Protein AF-B7Q6C1-F1 (afdb_monomer_lite)

Radius of gyration: 24.05 Å; chains: 1; bounding box: 48×47×72 Å

Sequence (257 aa):
EYLEKPAELMTFLERLKNAKKQMFLVTNSPFKFVDVGMRYMIGADWQDLLTLSSFKPGSQSFSLTSTGAFPLACRCKLAKDKLLSSIVGLCSRQGTVTQLQAMTGWCGNHVLYFGDQIYSDLADLTLNYGWRTGAIIWELAHEIKILNSEEFRHTVSWLQSLQHLIEEMQDHDDIEDFIEQLLQERDQLRKTTKSLFNANFGSIFRTHHNPTYFSRRLFRYSDIYMSHVTNLLNYSLRHTFYPRRGALPHECHTPHS

Secondary structure (DSSP, 8-state):
------TTHHHHHHHHHHTT---EEEESS-HHHHHHHHHHHH-TTGGGT-EEEE--BTBSS------------------GGGHHHHHHHHTTTT--HHHHHHHH---GGG-EEEES-IIIIIHHIIIII--EEEEE-THHHHHHHHHTSHHHHHHHHHHHHHHHHHHHHTT-GGGHHHHHHHHHHHHHHHHHHHHTSBTTTB-SSEETTEEPHHHHHHHHH-SEEES-GGGGGGS-TT----PPPPPPTTS---TT-

Organism: Ixodes scapularis (NCBI:txid6945)

Foldseek 3Di:
DPDDQDPCPLVVLVVCVVVVHAAEDEEADDPVVVQVNQCVRHRNVSCVRYQYAYAYPDDPALPLDPPDDDDDDLDDDDDDPVLSVVNVVVSVPSDHVVNNCNRVVDAADNAEDEDQDLPRGFACCVVPTNYAYEHAHQCVVVVVVLCPDPLLVVLVVVLVVLVVVLVVPVVDPVCPVVSVVSVVVSVVSLQVNQCSAPNPPRDCQDRVPDGDPNNVSCVVRHPYYDNDPSVCVVDDPPDDDDDDDDDDPPDDDDVPD

Structure (mmCIF, N/CA/C/O backbone):
data_AF-B7Q6C1-F1
#
_entry.id   AF-B7Q6C1-F1
#
loop_
_atom_site.group_PDB
_atom_site.id
_atom_site.type_symbol
_atom_site.label_atom_id
_atom_site.label_alt_id
_atom_site.label_comp_id
_atom_site.label_asym_id
_atom_site.label_entity_id
_atom_site.label_seq_id
_atom_site.pdbx_PDB_ins_code
_atom_site.Cartn_x
_atom_site.Cartn_y
_atom_site.Cartn_z
_atom_site.occupancy
_atom_site.B_iso_or_equiv
_atom_site.auth_seq_id
_atom_site.auth_comp_id
_atom_site.auth_asym_id
_atom_site.auth_atom_id
_atom_site.pdbx_PDB_model_num
ATOM 1 N N . GLU A 1 1 ? 1.298 21.960 11.520 1.00 70.44 1 GLU A N 1
ATOM 2 C CA . GLU A 1 1 ? 2.359 21.901 10.495 1.00 70.44 1 GLU A CA 1
ATOM 3 C C . GLU A 1 1 ? 2.813 20.467 10.240 1.00 70.44 1 GLU A C 1
ATOM 5 O O . GLU A 1 1 ? 2.708 20.030 9.112 1.00 70.44 1 GLU A O 1
ATOM 10 N N . TYR A 1 2 ? 3.196 19.700 11.269 1.00 80.44 2 TYR A N 1
ATOM 11 C CA . TYR A 1 2 ? 3.681 18.313 11.108 1.00 80.44 2 TYR A CA 1
ATOM 12 C C . TYR A 1 2 ? 2.610 17.210 11.029 1.00 80.44 2 TYR A C 1
ATOM 14 O O . TYR A 1 2 ? 2.939 16.063 10.751 1.00 80.44 2 TYR A O 1
ATOM 22 N N . LEU A 1 3 ? 1.348 17.525 11.331 1.00 80.25 3 LEU A N 1
ATOM 23 C CA . LEU A 1 3 ? 0.234 16.575 11.312 1.00 80.25 3 LEU A CA 1
ATOM 24 C C . LEU A 1 3 ? -0.782 17.033 10.277 1.00 80.25 3 LEU A C 1
ATOM 26 O O . LEU A 1 3 ? -1.361 18.114 10.410 1.00 80.25 3 LEU A O 1
ATOM 30 N N . GLU A 1 4 ? -1.002 16.195 9.273 1.00 81.81 4 GLU A N 1
ATOM 31 C CA . GLU A 1 4 ? -2.126 16.354 8.365 1.00 81.81 4 GLU A CA 1
ATOM 32 C C . GLU A 1 4 ? -3.404 15.892 9.064 1.00 81.81 4 GLU A C 1
ATOM 34 O O . GLU A 1 4 ? -3.420 14.886 9.775 1.00 81.81 4 GLU A O 1
ATOM 39 N N . LYS A 1 5 ? -4.487 16.651 8.881 1.00 82.12 5 LYS A N 1
ATOM 40 C CA . LYS A 1 5 ? -5.810 16.292 9.387 1.00 82.12 5 LYS A CA 1
ATOM 41 C C . LYS A 1 5 ? -6.630 15.698 8.241 1.00 82.12 5 LYS A C 1
ATOM 43 O O . LYS A 1 5 ? -7.257 16.460 7.502 1.00 82.12 5 LYS A O 1
ATOM 48 N N . PRO A 1 6 ? -6.645 14.367 8.067 1.00 78.38 6 PRO A N 1
ATOM 49 C CA . PRO A 1 6 ? -7.457 13.740 7.035 1.00 78.38 6 PRO A CA 1
ATOM 50 C C . PRO A 1 6 ? -8.943 13.972 7.327 1.00 78.38 6 PRO A C 1
ATOM 52 O O . PRO A 1 6 ? -9.479 13.460 8.310 1.00 78.38 6 PRO A O 1
ATOM 55 N N . ALA A 1 7 ? -9.612 14.738 6.459 1.00 81.31 7 ALA A N 1
ATOM 56 C CA . ALA A 1 7 ? -11.015 15.127 6.630 1.00 81.31 7 ALA A CA 1
ATOM 57 C C . ALA A 1 7 ? -11.958 13.916 6.756 1.00 81.31 7 ALA A C 1
ATOM 59 O O . ALA A 1 7 ? -12.922 13.945 7.514 1.00 81.31 7 ALA A O 1
ATOM 60 N N . GLU A 1 8 ? -11.641 12.827 6.058 1.00 91.75 8 GLU A N 1
ATOM 61 C CA . GLU A 1 8 ? -12.474 11.625 5.986 1.00 91.75 8 GLU A CA 1
ATOM 62 C C . GLU A 1 8 ? -12.211 10.606 7.105 1.00 91.75 8 GLU A C 1
ATOM 64 O O . GLU A 1 8 ? -12.940 9.619 7.233 1.00 91.75 8 GLU A O 1
ATOM 69 N N . LEU A 1 9 ? -11.176 10.806 7.930 1.00 92.06 9 LEU A N 1
ATOM 70 C CA . LEU A 1 9 ? -10.815 9.837 8.969 1.00 92.06 9 LEU A CA 1
ATOM 71 C C . LEU A 1 9 ? -11.926 9.687 10.010 1.00 92.06 9 LEU A C 1
ATOM 73 O O . LEU A 1 9 ? -12.253 8.566 10.396 1.00 92.06 9 LEU A O 1
ATOM 77 N N . MET A 1 10 ? -12.543 10.797 10.419 1.00 91.56 10 MET A N 1
ATOM 78 C CA . MET A 1 10 ? -13.664 10.763 11.358 1.00 91.56 10 MET A CA 1
ATOM 79 C C . MET A 1 10 ? -14.839 9.968 10.780 1.00 91.56 10 MET A C 1
ATOM 81 O O . MET A 1 10 ? -15.331 9.038 11.414 1.00 91.56 10 MET A O 1
ATOM 85 N N . THR A 1 11 ? -15.216 10.255 9.532 1.00 93.44 11 THR A N 1
ATOM 86 C CA . THR A 1 11 ? -16.287 9.547 8.818 1.00 93.44 11 THR A CA 1
ATOM 87 C C . THR A 1 11 ? -16.016 8.045 8.726 1.00 93.44 11 THR A C 1
ATOM 89 O O . THR A 1 11 ? -16.923 7.229 8.900 1.00 93.44 11 THR A O 1
ATOM 92 N N . PHE A 1 12 ? -14.762 7.652 8.490 1.00 94.38 12 PHE A N 1
ATOM 93 C CA . PHE A 1 12 ? -14.362 6.248 8.476 1.00 94.38 12 PHE A CA 1
ATOM 94 C C . PHE A 1 12 ? -14.546 5.569 9.841 1.00 94.38 12 PHE A C 1
ATOM 96 O O . PHE A 1 12 ? -15.146 4.493 9.914 1.00 94.38 12 PHE A O 1
ATOM 103 N N . LEU A 1 13 ? -14.091 6.200 10.925 1.00 93.50 13 LEU A N 1
ATOM 104 C CA . LEU A 1 13 ? -14.218 5.649 12.277 1.00 93.50 13 LEU A CA 1
ATOM 105 C C . LEU A 1 13 ? -15.682 5.575 12.735 1.00 93.50 13 LEU A C 1
ATOM 107 O O . LEU A 1 13 ? -16.111 4.556 13.282 1.00 93.50 13 LEU A O 1
ATOM 111 N N . GLU A 1 14 ? -16.481 6.604 12.455 1.00 93.00 14 GLU A N 1
ATOM 112 C CA . GLU A 1 14 ? -17.920 6.610 12.737 1.00 93.00 14 GLU A CA 1
ATOM 113 C C . GLU A 1 14 ? -18.651 5.502 11.979 1.00 93.00 14 GLU A C 1
ATOM 115 O O . GLU A 1 14 ? -19.479 4.793 12.552 1.00 93.00 14 GLU A O 1
ATOM 120 N N . ARG A 1 15 ? -18.305 5.278 10.705 1.00 95.12 15 ARG A N 1
ATOM 121 C CA . ARG A 1 15 ? -18.866 4.183 9.904 1.00 95.12 15 ARG A CA 1
ATOM 122 C C . ARG A 1 15 ? -18.603 2.819 10.544 1.00 95.12 15 ARG A C 1
ATOM 124 O O . ARG A 1 15 ? -19.504 1.978 10.582 1.00 95.12 15 ARG A O 1
ATOM 131 N N . LEU A 1 16 ? -17.395 2.593 11.057 1.00 94.38 16 LEU A N 1
ATOM 132 C CA . LEU A 1 16 ? -17.043 1.358 11.759 1.00 94.38 16 LEU A CA 1
ATOM 133 C C . LEU A 1 16 ? -17.788 1.226 13.095 1.00 94.38 16 LEU A C 1
ATOM 135 O O . LEU A 1 16 ? -18.328 0.152 13.385 1.00 94.38 16 LEU A O 1
ATOM 139 N N . LYS A 1 17 ? -17.894 2.314 13.867 1.00 91.75 17 LYS A N 1
ATOM 140 C CA . LYS A 1 17 ? -18.654 2.352 15.127 1.00 91.75 17 LYS A CA 1
ATOM 141 C C . LYS A 1 17 ? -20.138 2.057 14.904 1.00 91.75 17 LYS A C 1
ATOM 143 O O . LYS A 1 17 ? -20.698 1.203 15.590 1.00 91.75 17 LYS A O 1
ATOM 148 N N . ASN A 1 18 ? -20.755 2.673 13.897 1.00 93.31 18 ASN A N 1
ATOM 149 C CA . ASN A 1 18 ? -22.152 2.442 13.515 1.00 93.31 18 ASN A CA 1
ATOM 150 C C . ASN A 1 18 ? -22.396 0.989 13.085 1.00 93.31 18 ASN A C 1
ATOM 152 O O . ASN A 1 18 ? -23.444 0.409 13.369 1.00 93.31 18 ASN A O 1
ATOM 156 N N . ALA A 1 19 ? -21.392 0.357 12.476 1.00 94.25 19 ALA A N 1
ATOM 157 C CA . ALA A 1 19 ? -21.404 -1.065 12.149 1.00 94.25 19 ALA A CA 1
ATOM 158 C C . ALA A 1 19 ? -21.045 -1.990 13.327 1.00 94.25 19 ALA A C 1
ATOM 160 O O . ALA A 1 19 ? -20.869 -3.196 13.128 1.00 94.25 19 ALA A O 1
ATOM 161 N N . LYS A 1 20 ? -20.939 -1.446 14.547 1.00 91.31 20 LYS A N 1
ATOM 162 C CA . LYS A 1 20 ? -20.615 -2.162 15.790 1.00 91.31 20 LYS A CA 1
ATOM 163 C C . LYS A 1 20 ? -19.280 -2.909 15.718 1.00 91.31 20 LYS A C 1
ATOM 165 O O . LYS A 1 20 ? -19.111 -3.948 16.360 1.00 91.31 20 LYS A O 1
ATOM 170 N N . LYS A 1 21 ? -18.334 -2.405 14.919 1.00 90.56 21 LYS A N 1
ATOM 171 C CA . LYS A 1 21 ? -16.962 -2.914 14.897 1.00 90.56 21 LYS A CA 1
ATOM 172 C C . LYS A 1 21 ? -16.233 -2.408 16.133 1.00 90.56 21 LYS A C 1
ATOM 174 O O . LYS A 1 21 ? -16.332 -1.237 16.485 1.00 90.56 21 LYS A O 1
ATOM 179 N N . GLN A 1 22 ? -15.516 -3.310 16.792 1.00 89.12 22 GLN A N 1
ATOM 180 C CA . GLN A 1 22 ? -14.620 -2.939 17.877 1.00 89.12 22 GLN A CA 1
ATOM 181 C C . GLN A 1 22 ? -13.310 -2.459 17.264 1.00 89.12 22 GLN A C 1
ATOM 183 O O . GLN A 1 22 ? -12.775 -3.109 16.367 1.00 89.12 22 GLN A O 1
ATOM 188 N N . MET A 1 23 ? -12.827 -1.314 17.728 1.00 89.19 23 MET A N 1
ATOM 189 C CA . MET A 1 23 ? -11.610 -0.696 17.224 1.00 89.19 23 MET A CA 1
ATOM 190 C C . MET A 1 23 ? -10.654 -0.458 18.384 1.00 89.19 23 MET A C 1
ATOM 192 O O . MET A 1 23 ? -11.068 -0.088 19.487 1.00 89.19 23 MET A O 1
ATOM 196 N N . PHE A 1 24 ? -9.371 -0.666 18.124 1.00 87.50 24 PHE A N 1
ATOM 197 C CA . PHE A 1 24 ? -8.311 -0.452 19.093 1.00 87.50 24 PHE A CA 1
ATOM 198 C C . PHE A 1 24 ? -7.130 0.251 18.435 1.00 87.50 24 PHE A C 1
ATOM 200 O O . PHE A 1 24 ? -6.941 0.157 17.224 1.00 87.50 24 PHE A O 1
ATOM 207 N N . LEU A 1 25 ? -6.353 0.963 19.244 1.00 85.31 25 LEU A N 1
ATOM 208 C CA . LEU A 1 25 ? -5.146 1.659 18.811 1.00 85.31 25 LEU A CA 1
ATOM 209 C C . LEU A 1 25 ? -3.953 1.107 19.590 1.00 85.31 25 LEU A C 1
ATOM 211 O O . LEU A 1 25 ? -3.983 1.086 20.818 1.00 85.31 25 LEU A O 1
ATOM 215 N N . VAL A 1 26 ? -2.917 0.662 18.885 1.00 82.75 26 VAL A N 1
ATOM 216 C CA . VAL A 1 26 ? -1.641 0.220 19.462 1.00 82.75 26 VAL A CA 1
ATOM 217 C C . VAL A 1 26 ? -0.590 1.255 19.097 1.00 82.75 26 VAL A C 1
ATOM 219 O O . VAL A 1 26 ? -0.454 1.604 17.929 1.00 82.75 26 VAL A O 1
ATOM 222 N N . THR A 1 27 ? 0.132 1.784 20.082 1.00 79.94 27 THR A N 1
ATOM 223 C CA . THR A 1 27 ? 1.172 2.785 19.819 1.00 79.94 27 THR A CA 1
ATOM 224 C C . THR A 1 27 ? 2.325 2.713 20.811 1.00 79.94 27 THR A C 1
ATOM 226 O O . THR A 1 27 ? 2.134 2.535 22.017 1.00 79.94 27 THR A O 1
ATOM 229 N N . ASN A 1 28 ? 3.535 2.910 20.286 1.00 77.69 28 ASN A N 1
ATOM 230 C CA . ASN A 1 28 ? 4.768 3.029 21.065 1.00 77.69 28 ASN A CA 1
ATOM 231 C C . ASN A 1 28 ? 4.941 4.425 21.689 1.00 77.69 28 ASN A C 1
ATOM 233 O O . ASN A 1 28 ? 5.884 4.659 22.447 1.00 77.69 28 ASN A O 1
ATOM 237 N N . SER A 1 29 ? 4.058 5.370 21.359 1.00 78.56 29 SER A N 1
ATOM 238 C CA . SER A 1 29 ? 4.097 6.723 21.898 1.00 78.56 29 SER A CA 1
ATOM 239 C C . SER A 1 29 ? 3.394 6.812 23.260 1.00 78.56 29 SER A C 1
ATOM 241 O O . SER A 1 29 ? 2.370 6.154 23.479 1.00 78.56 29 SER A O 1
ATOM 243 N N . PRO A 1 30 ? 3.878 7.676 24.174 1.00 79.94 30 PRO A N 1
ATOM 244 C CA . PRO A 1 30 ? 3.214 7.920 25.450 1.00 79.94 30 PRO A CA 1
ATOM 245 C C . PRO A 1 30 ? 1.794 8.468 25.277 1.00 79.94 30 PRO A C 1
ATOM 247 O O . PRO A 1 30 ? 1.560 9.332 24.431 1.00 79.94 30 PRO A O 1
ATOM 250 N N . PHE A 1 31 ? 0.881 8.069 26.168 1.00 80.25 31 PHE A N 1
ATOM 251 C CA . PHE A 1 31 ? -0.521 8.510 26.169 1.00 80.25 31 PHE A CA 1
ATOM 252 C C . PHE A 1 31 ? -0.700 10.017 25.965 1.00 80.25 31 PHE A C 1
ATOM 254 O O . PHE A 1 31 ? -1.495 10.425 25.133 1.00 80.25 31 PHE A O 1
ATOM 261 N N . LYS A 1 32 ? 0.055 10.854 26.693 1.00 83.19 32 LYS A N 1
ATOM 262 C CA . LYS A 1 32 ? -0.078 12.319 26.604 1.00 83.19 32 LYS A CA 1
ATOM 263 C C . LYS A 1 32 ? 0.146 12.842 25.184 1.00 83.19 32 LYS A C 1
ATOM 265 O O . LYS A 1 32 ? -0.529 13.774 24.771 1.00 83.19 32 LYS A O 1
ATOM 270 N N . PHE A 1 33 ? 1.089 12.249 24.454 1.00 85.62 33 PHE A N 1
ATOM 271 C CA . PHE A 1 33 ? 1.372 12.628 23.073 1.00 85.62 33 PHE A CA 1
ATOM 272 C C . PHE A 1 33 ? 0.233 12.193 22.145 1.00 85.62 33 PHE A C 1
ATOM 274 O O . PHE A 1 33 ? -0.265 12.986 21.349 1.00 85.62 33 PHE A O 1
ATOM 281 N N . VAL A 1 34 ? -0.224 10.950 22.314 1.00 86.94 34 VAL A N 1
ATOM 282 C CA . VAL A 1 34 ? -1.325 10.369 21.537 1.00 86.94 34 VAL A CA 1
ATOM 283 C C . VAL A 1 34 ? -2.619 11.145 21.763 1.00 86.94 34 VAL A C 1
ATOM 285 O O . VAL A 1 34 ? -3.279 11.506 20.802 1.00 86.94 34 VAL A O 1
ATOM 288 N N . ASP A 1 35 ? -2.959 11.468 23.009 1.00 84.88 35 ASP A N 1
ATOM 289 C CA . ASP A 1 35 ? -4.176 12.197 23.368 1.00 84.88 35 ASP A CA 1
ATOM 290 C C . ASP A 1 35 ? -4.231 13.576 22.700 1.00 84.88 35 ASP A C 1
ATOM 292 O O . ASP A 1 35 ? -5.243 13.931 22.103 1.00 84.88 35 ASP A O 1
ATOM 296 N N . VAL A 1 36 ? -3.126 14.329 22.705 1.00 89.50 36 VAL A N 1
ATOM 297 C CA . VAL A 1 36 ? -3.049 15.625 22.010 1.00 89.50 36 VAL A CA 1
ATOM 298 C C . VAL A 1 36 ? -3.214 15.459 20.495 1.00 89.50 36 VAL A C 1
ATOM 300 O O . VAL A 1 36 ? -4.005 16.181 19.885 1.00 89.50 36 VAL A O 1
ATOM 303 N N . GLY A 1 37 ? -2.513 14.497 19.886 1.00 89.62 37 GLY A N 1
ATOM 304 C CA . GLY A 1 37 ? -2.602 14.236 18.446 1.00 89.62 37 GLY A CA 1
ATOM 305 C C . GLY A 1 37 ? -3.998 13.783 18.010 1.00 89.62 37 GLY A C 1
ATOM 306 O O . GLY A 1 37 ? -4.562 14.319 17.058 1.00 89.62 37 GLY A O 1
ATOM 307 N N . MET A 1 38 ? -4.599 12.847 18.743 1.00 88.19 38 MET A N 1
ATOM 308 C CA . MET A 1 38 ? -5.937 12.328 18.461 1.00 88.19 38 MET A CA 1
ATOM 309 C C . MET A 1 38 ? -7.013 13.400 18.657 1.00 88.19 38 MET A C 1
ATOM 311 O O . MET A 1 38 ? -7.896 13.524 17.807 1.00 88.19 38 MET A O 1
ATOM 315 N N . ARG A 1 39 ? -6.902 14.247 19.694 1.00 90.00 39 ARG A N 1
ATOM 316 C CA . ARG A 1 39 ? -7.803 15.398 19.871 1.00 90.00 39 ARG A CA 1
ATOM 317 C C . ARG A 1 39 ? -7.751 16.373 18.705 1.00 90.00 39 ARG A C 1
ATOM 319 O O . ARG A 1 39 ? -8.790 16.873 18.280 1.00 90.00 39 ARG A O 1
ATOM 326 N N . TYR A 1 40 ? -6.561 16.624 18.169 1.00 90.56 40 TYR A N 1
ATOM 327 C CA . TYR A 1 40 ? -6.397 17.470 16.992 1.00 90.56 40 TYR A CA 1
ATOM 328 C C . TYR A 1 40 ? -7.031 16.843 15.734 1.00 90.56 40 TYR A C 1
ATOM 330 O O . TYR A 1 40 ? -7.772 17.515 15.003 1.00 90.56 40 TYR A O 1
ATOM 338 N N . MET A 1 41 ? -6.778 15.549 15.504 1.00 89.38 41 MET A N 1
ATOM 339 C CA . MET A 1 41 ? -7.220 14.835 14.302 1.00 89.38 41 MET A CA 1
ATOM 340 C C . MET A 1 41 ? -8.728 14.567 14.276 1.00 89.38 41 MET A C 1
ATOM 342 O O . MET A 1 41 ? -9.370 14.881 13.275 1.00 89.38 41 MET A O 1
ATOM 346 N N . ILE A 1 42 ? -9.301 14.017 15.352 1.00 89.12 42 ILE A N 1
ATOM 347 C CA . ILE A 1 42 ? -10.691 13.519 15.368 1.00 89.12 42 ILE A CA 1
ATOM 348 C C . ILE A 1 42 ? -11.551 14.058 16.525 1.00 89.12 42 ILE A C 1
ATOM 350 O O . ILE A 1 42 ? -12.723 13.715 16.619 1.00 89.12 42 ILE A O 1
ATOM 354 N N . GLY A 1 43 ? -11.016 14.957 17.360 1.00 88.19 43 GLY A N 1
ATOM 355 C CA . GLY A 1 43 ? -11.783 15.678 18.385 1.00 88.19 43 GLY A CA 1
ATOM 356 C C . GLY A 1 43 ? -11.631 15.139 19.811 1.00 88.19 43 GLY A C 1
ATOM 357 O O . GLY A 1 43 ? -10.933 14.159 20.064 1.00 88.19 43 GLY A O 1
ATOM 358 N N . ALA A 1 44 ? -12.261 15.824 20.772 1.00 84.00 44 ALA A N 1
ATOM 359 C CA . ALA A 1 44 ? -12.120 15.542 22.206 1.00 84.00 44 ALA A CA 1
ATOM 360 C C . ALA A 1 44 ? -12.552 14.116 22.594 1.00 84.00 44 ALA A C 1
ATOM 362 O O . ALA A 1 44 ? -11.883 13.482 23.410 1.00 84.00 44 ALA A O 1
ATOM 363 N N . ASP A 1 45 ? -13.590 13.602 21.934 1.00 83.50 45 ASP A N 1
ATOM 364 C CA . ASP A 1 45 ? -14.261 12.337 22.261 1.00 83.50 45 ASP A CA 1
ATOM 365 C C . ASP A 1 45 ? -13.678 11.136 21.497 1.00 83.50 45 ASP A C 1
ATOM 367 O O . ASP A 1 45 ? -14.325 10.110 21.289 1.00 83.50 45 ASP A O 1
ATOM 371 N N . TRP A 1 46 ? -12.421 11.239 21.060 1.00 86.62 46 TRP A N 1
ATOM 372 C CA . TRP A 1 46 ? -11.746 10.198 20.283 1.00 86.62 46 TRP A CA 1
ATOM 373 C C . TRP A 1 46 ? -11.684 8.836 21.004 1.00 86.62 46 TRP A C 1
ATOM 375 O O . TRP A 1 46 ? -11.664 7.784 20.359 1.00 86.62 46 TRP A O 1
ATOM 385 N N . GLN A 1 47 ? -11.690 8.848 22.339 1.00 83.06 47 GLN A N 1
ATOM 386 C CA . GLN A 1 47 ? -11.670 7.648 23.182 1.00 83.06 47 GLN A CA 1
ATOM 387 C C . GLN A 1 47 ? -12.980 6.846 23.100 1.00 83.06 47 GLN A C 1
ATOM 389 O O . GLN A 1 47 ? -12.970 5.635 23.308 1.00 83.06 47 GLN A O 1
ATOM 394 N N . ASP A 1 48 ? -14.089 7.479 22.705 1.00 82.69 48 ASP A N 1
ATOM 395 C CA . ASP A 1 48 ? -15.372 6.798 22.492 1.00 82.69 48 ASP A CA 1
ATOM 396 C C . ASP A 1 48 ? -15.412 6.019 21.171 1.00 82.69 48 ASP A C 1
ATOM 398 O O . ASP A 1 48 ? -16.350 5.253 20.913 1.00 82.69 48 ASP A O 1
ATOM 402 N N . LEU A 1 49 ? -14.445 6.270 20.285 1.00 82.12 49 LEU A N 1
ATOM 403 C CA . LEU A 1 49 ? -14.282 5.570 19.015 1.00 82.12 49 LEU A CA 1
ATOM 404 C C . LEU A 1 49 ? -13.258 4.442 19.140 1.00 82.12 49 LEU A C 1
ATOM 406 O O . LEU A 1 49 ? -13.450 3.374 18.564 1.00 82.12 49 LEU A O 1
ATOM 410 N N . LEU A 1 50 ? -12.173 4.669 19.883 1.00 80.12 50 LEU A N 1
ATOM 411 C CA . LEU A 1 50 ? -11.004 3.795 19.902 1.00 80.12 50 LEU A CA 1
ATOM 412 C C . LEU A 1 50 ? -10.638 3.384 21.324 1.00 80.12 50 LEU A C 1
ATOM 414 O O . LEU A 1 50 ? -10.362 4.223 22.177 1.00 80.12 50 LEU A O 1
ATOM 418 N N . THR A 1 51 ? -10.521 2.075 21.554 1.00 70.00 51 THR A N 1
ATOM 419 C CA . THR A 1 51 ? -9.919 1.574 22.795 1.00 70.00 51 THR A CA 1
ATOM 420 C C . THR A 1 51 ? -8.393 1.643 22.682 1.00 70.00 51 THR A C 1
ATOM 422 O O . THR A 1 51 ? -7.797 0.966 21.845 1.00 70.00 51 THR A O 1
ATOM 425 N N . LEU A 1 52 ? -7.734 2.474 23.490 1.00 58.62 52 LEU A N 1
ATOM 426 C CA . LEU A 1 52 ? -6.286 2.680 23.384 1.00 58.62 52 LEU A CA 1
ATOM 427 C C . LEU A 1 52 ? -5.477 1.630 24.155 1.00 58.62 52 LEU A C 1
ATOM 429 O O . LEU A 1 52 ? -5.723 1.407 25.337 1.00 58.62 52 LEU A O 1
ATOM 433 N N . SER A 1 53 ? -4.418 1.139 23.505 1.00 54.41 53 SER A N 1
ATOM 434 C CA . SER A 1 53 ? -3.226 0.519 24.088 1.00 54.41 53 SER A CA 1
ATOM 435 C C . SER A 1 53 ? -1.946 1.319 23.795 1.00 54.41 53 SER A C 1
ATOM 437 O O . SER A 1 53 ? -1.525 1.439 22.650 1.00 54.41 53 SER A O 1
ATOM 439 N N . SER A 1 54 ? -1.338 1.920 24.827 1.00 40.97 54 SER A N 1
ATOM 440 C CA . SER A 1 54 ? -0.116 2.749 24.729 1.00 40.97 54 SER A CA 1
ATOM 441 C C . SER A 1 54 ? 1.023 2.114 25.526 1.00 40.97 54 SER A C 1
ATOM 443 O O . SER A 1 54 ? 0.785 1.607 26.621 1.00 40.97 54 SER A O 1
ATOM 445 N N . PHE A 1 55 ? 2.246 2.148 24.989 1.00 45.47 55 PHE A N 1
ATOM 446 C CA . PHE A 1 55 ? 3.457 1.592 25.607 1.00 45.47 55 PHE A CA 1
ATOM 447 C C . PHE A 1 55 ? 4.489 2.692 25.925 1.00 45.47 55 PHE A C 1
ATOM 449 O O . PHE A 1 55 ? 4.527 3.735 25.274 1.00 45.47 55 PHE A O 1
ATOM 456 N N . LYS A 1 56 ? 5.338 2.488 26.948 1.00 34.47 56 LYS A N 1
ATOM 457 C CA . LYS A 1 56 ? 6.452 3.405 27.271 1.00 34.47 56 LYS A CA 1
ATOM 458 C C . LYS A 1 56 ? 7.680 3.115 26.388 1.00 34.47 56 LYS A C 1
ATOM 460 O O . LYS A 1 56 ? 8.047 1.947 26.264 1.00 34.47 56 LYS A O 1
ATOM 465 N N . PRO A 1 57 ? 8.384 4.147 25.882 1.00 30.39 57 PRO A N 1
ATOM 466 C CA . PRO A 1 57 ? 9.622 3.972 25.130 1.00 30.39 57 PRO A CA 1
ATOM 467 C C . PRO A 1 57 ? 10.779 3.689 26.100 1.00 30.39 57 PRO A C 1
ATOM 469 O O . PRO A 1 57 ? 11.030 4.472 27.016 1.00 30.39 57 PRO A O 1
ATOM 472 N N . GLY A 1 58 ? 11.454 2.548 25.936 1.00 35.25 58 GLY A N 1
ATOM 473 C CA . GLY A 1 58 ? 12.569 2.135 26.804 1.00 35.25 58 GLY A CA 1
ATOM 474 C C . GLY A 1 58 ? 12.840 0.628 26.859 1.00 35.25 58 GLY A C 1
ATOM 475 O O . GLY A 1 58 ? 13.896 0.223 27.333 1.00 35.25 58 GLY A O 1
ATOM 476 N N . SER A 1 59 ? 11.942 -0.205 26.330 1.00 33.31 59 SER A N 1
ATO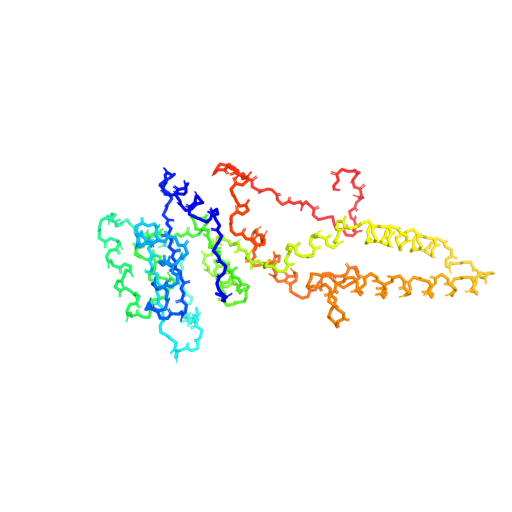M 477 C CA . SER A 1 59 ? 12.262 -1.589 25.970 1.00 33.31 59 SER A CA 1
ATOM 478 C C . SER A 1 59 ? 12.301 -1.705 24.457 1.00 33.31 59 SER A C 1
ATOM 480 O O . SER A 1 59 ? 11.424 -1.195 23.765 1.00 33.31 59 SER A O 1
ATOM 482 N N . GLN A 1 60 ? 13.355 -2.340 23.959 1.00 28.45 60 GLN A N 1
ATOM 483 C CA . GLN A 1 60 ? 13.469 -2.755 22.571 1.00 28.45 60 GLN A CA 1
ATOM 484 C C . GLN A 1 60 ? 12.207 -3.515 22.178 1.00 28.45 60 GLN A C 1
ATOM 486 O O . GLN A 1 60 ? 11.907 -4.537 22.792 1.00 28.45 60 GLN A O 1
ATOM 491 N N . SER A 1 61 ? 11.529 -3.009 21.149 1.00 34.97 61 SER A N 1
ATOM 492 C CA . SER A 1 61 ? 10.484 -3.713 20.414 1.00 34.97 61 SER A CA 1
ATOM 493 C C . SER A 1 61 ? 9.231 -4.039 21.232 1.00 34.97 61 SER A C 1
ATOM 495 O O . SER A 1 61 ? 9.248 -4.338 22.424 1.00 34.97 61 SER A O 1
ATOM 497 N N . PHE A 1 62 ? 8.104 -4.116 20.542 1.00 38.44 62 PHE A N 1
ATOM 498 C CA . PHE A 1 62 ? 7.075 -5.062 20.930 1.00 38.44 62 PHE A CA 1
ATOM 499 C C . PHE A 1 62 ? 7.690 -6.467 20.772 1.00 38.44 62 PHE A C 1
ATOM 501 O O . PHE A 1 62 ? 7.600 -7.079 19.715 1.00 38.44 62 PHE A O 1
ATOM 508 N N . SER A 1 63 ? 8.480 -6.921 21.753 1.00 31.05 63 SER A N 1
ATOM 509 C CA . SER A 1 63 ? 9.214 -8.179 21.637 1.00 31.05 63 SER A CA 1
ATOM 510 C C . SER A 1 63 ? 8.218 -9.318 21.811 1.00 31.05 63 SER A C 1
ATOM 512 O O . SER A 1 63 ? 7.822 -9.672 22.920 1.00 31.05 63 SER A O 1
ATOM 514 N N . LEU A 1 64 ? 7.790 -9.868 20.680 1.00 37.72 64 LEU A N 1
ATOM 515 C CA . LEU A 1 64 ? 6.909 -11.030 20.565 1.00 37.72 64 LEU A CA 1
ATOM 516 C C . LEU A 1 64 ? 7.621 -12.348 20.897 1.00 37.72 64 LEU A C 1
ATOM 518 O O . LEU A 1 64 ? 7.025 -13.422 20.862 1.00 37.72 64 LEU A O 1
ATOM 522 N N . THR A 1 65 ? 8.888 -12.275 21.298 1.00 28.56 65 THR A N 1
ATOM 523 C CA . THR A 1 65 ? 9.663 -13.394 21.821 1.00 28.56 65 THR A CA 1
ATOM 524 C C . THR A 1 65 ? 9.278 -13.708 23.265 1.00 28.56 65 THR A C 1
ATOM 526 O O . THR A 1 65 ? 9.979 -13.377 24.217 1.00 28.56 65 THR A O 1
ATOM 529 N N . SER A 1 66 ? 8.181 -14.446 23.428 1.00 36.19 66 SER A N 1
ATOM 530 C CA . SER A 1 66 ? 8.151 -15.474 24.465 1.00 36.19 66 SER A CA 1
ATOM 531 C C . SER A 1 66 ? 8.678 -16.758 23.835 1.00 36.19 66 SER A C 1
ATOM 533 O O . SER A 1 66 ? 8.031 -17.384 22.999 1.00 36.19 66 SER A O 1
ATOM 535 N N . THR A 1 67 ? 9.900 -17.128 24.201 1.00 32.97 67 THR A N 1
ATOM 536 C CA . THR A 1 67 ? 10.400 -18.492 24.061 1.00 32.97 67 THR A CA 1
ATOM 537 C C . THR A 1 67 ? 9.454 -19.428 24.812 1.00 32.97 67 THR A C 1
ATOM 539 O O . THR A 1 67 ? 9.483 -19.507 26.037 1.00 32.97 67 THR A O 1
ATOM 542 N N . GLY A 1 68 ? 8.585 -20.123 24.081 1.00 29.69 68 GLY A N 1
ATOM 543 C CA . GLY A 1 68 ? 7.682 -21.108 24.667 1.00 29.69 68 GLY A CA 1
ATOM 544 C C . GLY A 1 68 ? 6.645 -21.606 23.672 1.00 29.69 68 GLY A C 1
ATOM 545 O O . GLY A 1 68 ? 5.581 -21.015 23.526 1.00 29.69 68 GLY A O 1
ATOM 546 N N . ALA A 1 69 ? 6.951 -22.709 22.993 1.00 31.89 69 ALA A N 1
ATOM 547 C CA . ALA A 1 69 ? 5.992 -23.437 22.174 1.00 31.89 69 ALA A CA 1
ATOM 548 C C . ALA A 1 69 ? 4.877 -24.022 23.057 1.00 31.89 69 ALA A C 1
ATOM 550 O O . ALA A 1 69 ? 5.156 -24.961 23.790 1.00 31.89 69 ALA A O 1
ATOM 551 N N . PHE A 1 70 ? 3.637 -23.521 22.974 1.00 31.62 70 PHE A N 1
ATOM 552 C CA . PHE A 1 70 ? 2.443 -24.194 23.518 1.00 31.62 70 PHE A CA 1
ATOM 553 C C . PHE A 1 70 ? 1.168 -23.850 22.712 1.00 31.62 70 PHE A C 1
ATOM 555 O O . PHE A 1 70 ? 1.126 -22.824 22.032 1.00 31.62 70 PHE A O 1
ATOM 562 N N . PRO A 1 71 ? 0.153 -24.741 22.706 1.00 32.50 71 PRO A N 1
ATOM 563 C CA . PRO A 1 71 ? -0.740 -24.970 21.576 1.00 32.50 71 PRO A CA 1
ATOM 564 C C . PRO A 1 71 ? -1.965 -24.053 21.564 1.00 32.50 71 PRO A C 1
ATOM 566 O O . PRO A 1 71 ? -2.486 -23.654 22.606 1.00 32.50 71 PRO A O 1
ATOM 569 N N . LEU A 1 72 ? -2.471 -23.798 20.352 1.00 30.70 72 LEU A N 1
ATOM 570 C CA . LEU A 1 72 ? -3.743 -23.128 20.090 1.00 30.70 72 LEU A CA 1
ATOM 571 C C . LEU A 1 72 ? -4.905 -23.836 20.807 1.00 30.70 72 LEU A C 1
ATOM 573 O O . LEU A 1 72 ? -5.454 -24.820 20.318 1.00 30.70 72 LEU A O 1
ATOM 577 N N . ALA A 1 73 ? -5.341 -23.276 21.930 1.00 28.25 73 ALA A N 1
ATOM 578 C CA . ALA A 1 73 ? -6.649 -23.544 22.511 1.00 28.25 73 ALA A CA 1
ATOM 579 C C . ALA A 1 73 ? -7.235 -22.235 23.061 1.00 28.25 73 ALA A C 1
ATOM 581 O O . ALA A 1 73 ? -7.230 -21.977 24.262 1.00 28.25 73 ALA A O 1
ATOM 582 N N . CYS A 1 74 ? -7.747 -21.376 22.174 1.00 28.41 74 CYS A N 1
ATOM 583 C CA . CYS A 1 74 ? -8.499 -20.189 22.583 1.00 28.41 74 CYS A CA 1
ATOM 584 C C . CYS A 1 74 ? -9.893 -20.597 23.089 1.00 28.41 74 CYS A C 1
ATOM 586 O O . CYS A 1 74 ? -10.848 -20.714 22.324 1.00 28.41 74 CYS A O 1
ATOM 588 N N . ARG A 1 75 ? -10.027 -20.792 24.404 1.00 34.41 75 ARG A N 1
ATOM 589 C CA . ARG A 1 75 ? -11.310 -20.719 25.116 1.00 34.41 75 ARG A CA 1
ATOM 590 C C . ARG A 1 75 ? -11.230 -19.582 26.120 1.00 34.41 75 ARG A C 1
ATOM 592 O O . ARG A 1 75 ? -10.576 -19.764 27.133 1.00 34.41 75 ARG A O 1
ATOM 599 N N . CYS A 1 76 ? -11.940 -18.479 25.883 1.00 30.22 76 CYS A N 1
ATOM 600 C CA . CYS A 1 76 ? -12.422 -17.579 26.937 1.00 30.22 76 CYS A CA 1
ATOM 601 C C . CYS A 1 76 ? -13.600 -16.734 26.421 1.00 30.22 76 CYS A C 1
ATOM 603 O O . CYS A 1 76 ? -13.454 -15.928 25.508 1.00 30.22 76 CYS A O 1
ATOM 605 N N . LYS A 1 77 ? -14.780 -16.925 27.028 1.00 35.84 77 LYS A N 1
ATOM 606 C CA . LYS A 1 77 ? -15.903 -15.979 27.002 1.00 35.84 77 LYS A CA 1
ATOM 607 C C . LYS A 1 77 ? -15.783 -15.124 28.266 1.00 35.84 77 LYS A C 1
ATOM 609 O O . LYS A 1 77 ? -15.951 -15.668 29.354 1.00 35.84 77 LYS A O 1
ATOM 614 N N . LEU A 1 78 ? -15.547 -13.820 28.141 1.00 35.28 78 LEU A N 1
ATOM 615 C CA . LEU A 1 78 ? -15.757 -12.868 29.237 1.00 35.28 78 LEU A CA 1
ATOM 616 C C . LEU A 1 78 ? -16.730 -11.757 28.827 1.00 35.28 78 LEU A C 1
ATOM 618 O O . LEU A 1 78 ? -16.833 -11.383 27.660 1.00 35.28 78 LEU A O 1
ATOM 622 N N . ALA A 1 79 ? -17.497 -11.285 29.813 1.00 34.94 79 ALA A N 1
ATOM 623 C CA . ALA A 1 79 ? -18.568 -10.310 29.651 1.00 34.94 79 ALA A CA 1
ATOM 624 C C . ALA A 1 79 ? -18.040 -8.922 29.233 1.00 34.94 79 ALA A C 1
ATOM 626 O O . ALA A 1 79 ? -17.054 -8.427 29.779 1.00 34.94 79 ALA A O 1
ATOM 627 N N . LYS A 1 80 ? -18.747 -8.302 28.278 1.00 38.94 80 LYS A N 1
ATOM 628 C CA . LYS A 1 80 ? -18.358 -7.103 27.509 1.00 38.94 80 LYS A CA 1
ATOM 629 C C . LYS A 1 80 ? -18.012 -5.861 28.348 1.00 38.94 80 LYS A C 1
ATOM 631 O O . LYS A 1 80 ? -17.114 -5.122 27.9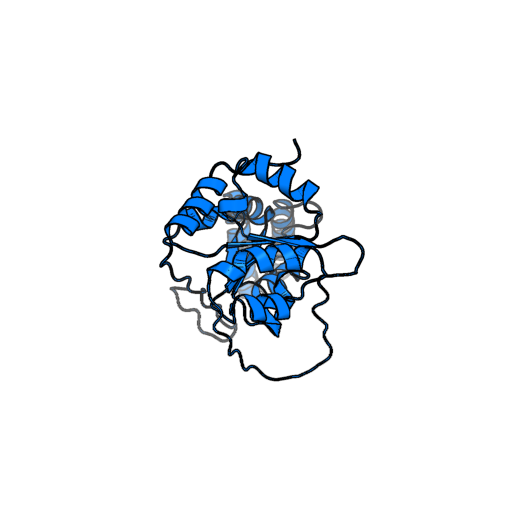61 1.00 38.94 80 LYS A O 1
ATOM 636 N N . ASP A 1 81 ? -18.655 -5.659 29.497 1.00 33.97 81 ASP A N 1
ATOM 637 C CA . ASP A 1 81 ? -18.583 -4.374 30.216 1.00 33.97 81 ASP A CA 1
ATOM 638 C C . ASP A 1 81 ? -17.371 -4.231 31.155 1.00 33.97 81 ASP A C 1
ATOM 640 O O . ASP A 1 81 ? -16.972 -3.119 31.487 1.00 33.97 81 ASP A O 1
ATOM 644 N N . LYS A 1 82 ? -16.708 -5.335 31.536 1.00 31.84 82 LYS A N 1
ATOM 645 C CA . LYS A 1 82 ? -15.433 -5.300 32.294 1.00 31.84 82 LYS A CA 1
ATOM 646 C C . LYS A 1 82 ? -14.189 -5.225 31.401 1.00 31.84 82 LYS A C 1
ATOM 648 O O . LYS A 1 82 ? -13.071 -5.104 31.899 1.00 31.84 82 LYS A O 1
ATOM 653 N N . LEU A 1 83 ? -14.376 -5.322 30.089 1.00 38.03 83 LEU A N 1
ATOM 654 C CA . LEU A 1 83 ? -13.310 -5.520 29.110 1.00 38.03 83 LEU A CA 1
ATOM 655 C C . LEU A 1 83 ? -12.651 -4.183 28.717 1.00 38.03 83 LEU A C 1
ATOM 657 O O . LEU A 1 83 ? -11.429 -4.096 28.630 1.00 38.03 83 LEU A O 1
ATOM 661 N N . LEU A 1 84 ? -13.453 -3.119 28.597 1.00 34.31 84 LEU A N 1
ATOM 662 C CA . LEU A 1 84 ? -13.012 -1.769 28.217 1.00 34.31 84 LEU A CA 1
ATOM 663 C C . LEU A 1 84 ? -12.122 -1.097 29.276 1.00 34.31 84 LEU A C 1
ATOM 665 O O . LEU A 1 84 ? -11.089 -0.529 28.934 1.00 34.31 84 LEU A O 1
ATOM 669 N N . SER A 1 85 ? -12.459 -1.215 30.564 1.00 30.12 85 SER A N 1
ATOM 670 C CA . SER A 1 85 ? -11.632 -0.672 31.657 1.00 30.12 85 SER A CA 1
ATOM 671 C C . SER A 1 85 ? -10.336 -1.464 31.873 1.00 30.12 85 SER A C 1
ATOM 673 O O . SER A 1 85 ? -9.322 -0.903 32.288 1.00 30.12 85 SER A O 1
ATOM 675 N N . SER A 1 86 ? -10.345 -2.758 31.542 1.00 32.53 86 SER A N 1
ATOM 676 C CA . SER A 1 86 ? -9.196 -3.656 31.698 1.00 32.53 86 SER A CA 1
ATOM 677 C C . SER A 1 86 ? -8.147 -3.474 30.596 1.00 32.53 86 SER A C 1
ATOM 679 O O . SER A 1 86 ? -6.953 -3.556 30.885 1.00 32.53 86 SER A O 1
ATOM 681 N N . ILE A 1 87 ? -8.563 -3.153 29.362 1.00 38.81 87 ILE A N 1
ATOM 682 C CA . ILE A 1 87 ? -7.628 -2.818 28.275 1.00 38.81 87 ILE A CA 1
ATOM 683 C C . ILE A 1 87 ? -6.862 -1.540 28.623 1.00 38.81 87 ILE A C 1
ATOM 685 O O . ILE A 1 87 ? -5.641 -1.556 28.552 1.00 38.81 87 ILE A O 1
ATOM 689 N N . VAL A 1 88 ? -7.539 -0.496 29.123 1.00 34.59 88 VAL A N 1
ATOM 690 C CA . VAL A 1 88 ? -6.901 0.759 29.580 1.00 34.59 88 VAL A CA 1
ATOM 691 C C . VAL A 1 88 ? -5.890 0.517 30.719 1.00 34.59 88 VAL A C 1
ATOM 693 O O . VAL A 1 88 ? -4.860 1.189 30.795 1.00 34.59 88 VAL A O 1
ATOM 696 N N . GLY A 1 89 ? -6.134 -0.479 31.581 1.00 32.72 89 GLY A N 1
ATOM 697 C CA . GLY A 1 89 ? -5.217 -0.883 32.656 1.00 32.72 89 GLY A CA 1
ATOM 698 C C . GLY A 1 89 ? -3.950 -1.612 32.178 1.00 32.72 89 GLY A C 1
ATOM 699 O O . GLY A 1 89 ? -2.868 -1.381 32.723 1.00 32.72 89 GLY A O 1
ATOM 700 N N . LEU A 1 90 ? -4.051 -2.444 31.135 1.00 36.72 90 LEU A N 1
ATOM 701 C CA . LEU A 1 90 ? -2.917 -3.135 30.494 1.00 36.72 90 LEU A CA 1
ATOM 702 C C . LEU A 1 90 ? -1.905 -2.159 29.875 1.00 36.72 90 LEU A C 1
ATOM 704 O O . LEU A 1 90 ? -0.700 -2.402 29.907 1.00 36.72 90 LEU A O 1
ATOM 708 N N . CYS A 1 91 ? -2.376 -1.009 29.395 1.00 40.06 91 CYS A N 1
ATOM 709 C CA . CYS A 1 91 ? -1.554 0.073 28.833 1.00 40.06 91 CYS A CA 1
ATOM 710 C C . CYS A 1 91 ? -0.557 0.654 29.840 1.00 40.06 91 CYS A C 1
ATOM 712 O O . CYS A 1 91 ? 0.463 1.225 29.471 1.00 40.06 91 CYS A O 1
ATOM 714 N N . SER A 1 92 ? -0.832 0.509 31.139 1.00 38.19 92 SER A N 1
ATOM 715 C CA . SER A 1 92 ? 0.090 0.944 32.192 1.00 38.19 92 SER A CA 1
ATOM 716 C C . SER A 1 92 ? 1.139 -0.116 32.564 1.00 38.19 92 SER A C 1
ATOM 718 O O . SER A 1 92 ? 2.104 0.212 33.254 1.00 38.19 92 SER A O 1
ATOM 720 N N . ARG A 1 93 ? 0.993 -1.375 32.120 1.00 38.00 93 ARG A N 1
ATOM 721 C CA . ARG A 1 93 ? 1.876 -2.508 32.456 1.00 38.00 93 ARG A CA 1
ATOM 722 C C . ARG A 1 93 ? 2.109 -3.405 31.233 1.00 38.00 93 ARG A C 1
ATOM 724 O O . ARG A 1 93 ? 1.444 -4.422 31.116 1.00 38.00 93 ARG A O 1
ATOM 731 N N . GLN A 1 94 ? 3.052 -3.033 30.358 1.00 51.62 94 GLN A N 1
ATOM 732 C CA . GLN A 1 94 ? 3.740 -3.928 29.398 1.00 51.62 94 GLN A CA 1
ATOM 733 C C . GLN A 1 94 ? 2.894 -5.121 28.888 1.00 51.62 94 GLN A C 1
ATOM 735 O O . GLN A 1 94 ? 3.221 -6.281 29.133 1.00 51.62 94 GLN A O 1
ATOM 740 N N . GLY A 1 95 ? 1.779 -4.834 28.213 1.00 53.47 95 GLY A N 1
ATOM 741 C CA . GLY A 1 95 ? 0.866 -5.858 27.711 1.00 53.47 95 GLY A CA 1
ATOM 742 C C . GLY A 1 95 ? 1.344 -6.566 26.437 1.00 53.47 95 GLY A C 1
ATOM 743 O O . GLY A 1 95 ? 1.607 -5.913 25.434 1.00 53.47 95 GLY A O 1
ATOM 744 N N . THR A 1 96 ? 1.411 -7.898 26.426 1.00 65.62 96 THR A N 1
ATOM 745 C CA . THR A 1 96 ? 1.692 -8.690 25.203 1.00 65.62 96 THR A CA 1
ATOM 746 C C . THR A 1 96 ? 0.415 -8.902 24.377 1.00 65.62 96 THR A C 1
ATOM 748 O O . THR A 1 96 ? -0.677 -8.946 24.950 1.00 65.62 96 THR A O 1
ATOM 751 N N . VAL A 1 97 ? 0.520 -9.146 23.057 1.00 68.88 97 VAL A N 1
ATOM 752 C CA . VAL A 1 97 ? -0.627 -9.577 22.214 1.00 68.88 97 VAL A CA 1
ATOM 753 C C . VAL A 1 97 ? -1.373 -10.737 22.872 1.00 68.88 97 VAL A C 1
ATOM 755 O O . VAL A 1 97 ? -2.593 -10.706 22.950 1.00 68.88 97 VAL A O 1
ATOM 758 N N . THR A 1 98 ? -0.665 -11.705 23.453 1.00 69.19 98 THR A N 1
ATOM 759 C CA . THR A 1 98 ? -1.261 -12.843 24.170 1.00 69.19 98 THR A CA 1
ATOM 760 C C . THR A 1 98 ? -2.193 -12.417 25.311 1.00 69.19 98 THR A C 1
ATOM 762 O O . THR A 1 98 ? -3.255 -13.005 25.502 1.00 69.19 98 THR A O 1
ATOM 765 N N . GLN A 1 99 ? -1.836 -11.371 26.061 1.00 70.12 99 GLN A N 1
ATOM 766 C CA . GLN A 1 99 ? -2.680 -10.850 27.141 1.00 70.12 99 GLN A CA 1
ATOM 767 C C . GLN A 1 99 ? -3.906 -10.128 26.580 1.00 70.12 99 GLN A C 1
ATOM 769 O O . GLN A 1 99 ? -5.013 -10.310 27.084 1.00 70.12 99 GLN A O 1
ATOM 774 N N . LEU A 1 100 ? -3.729 -9.370 25.496 1.00 73.62 100 LEU A N 1
ATOM 775 C CA . LEU A 1 100 ? -4.838 -8.735 24.789 1.00 73.62 100 LEU A CA 1
ATOM 776 C C . LEU A 1 100 ? -5.815 -9.784 24.243 1.00 73.62 100 LEU A C 1
ATOM 778 O O . LEU A 1 100 ? -7.022 -9.638 24.430 1.00 73.62 100 LEU A O 1
ATOM 782 N N . GLN A 1 101 ? -5.319 -10.871 23.651 1.00 75.50 101 GLN A N 1
ATOM 783 C CA . GLN A 1 101 ? -6.136 -11.992 23.178 1.00 75.50 101 GLN A CA 1
ATOM 784 C C . GLN A 1 101 ? -6.887 -12.672 24.325 1.00 75.50 101 GLN A C 1
ATOM 786 O O . GLN A 1 101 ? -8.085 -12.918 24.207 1.00 75.50 101 GLN A O 1
ATOM 791 N N . ALA A 1 102 ? -6.222 -12.923 25.457 1.00 75.25 102 ALA A N 1
ATOM 792 C CA . ALA A 1 102 ? -6.854 -13.531 26.627 1.00 75.25 102 ALA A CA 1
ATOM 793 C C . ALA A 1 102 ? -8.002 -12.675 27.190 1.00 75.25 102 ALA A C 1
ATOM 795 O O . ALA A 1 102 ? -9.018 -13.216 27.624 1.00 75.25 102 ALA A O 1
ATOM 796 N N . MET A 1 103 ? -7.862 -11.346 27.161 1.00 70.06 103 MET A N 1
ATOM 797 C CA . MET A 1 103 ? -8.895 -10.437 27.662 1.00 70.06 103 MET A CA 1
ATOM 798 C C . MET A 1 103 ? -10.035 -10.216 26.671 1.00 70.06 103 MET A C 1
ATOM 800 O O . MET A 1 103 ? -11.193 -10.195 27.074 1.00 70.06 103 MET A O 1
ATOM 804 N N . THR A 1 104 ? -9.720 -10.035 25.390 1.00 77.06 104 THR A N 1
ATOM 805 C CA . THR A 1 104 ? -10.701 -9.686 24.346 1.00 77.06 104 THR A CA 1
ATOM 806 C C . THR A 1 104 ? -11.382 -10.897 23.722 1.00 77.06 104 THR A C 1
ATOM 808 O O . THR A 1 104 ? -12.485 -10.777 23.190 1.00 77.06 104 THR A O 1
ATOM 811 N N . GLY A 1 105 ? -10.730 -12.059 23.759 1.00 78.25 105 GLY A N 1
ATOM 812 C CA . GLY A 1 105 ? -11.103 -13.221 22.957 1.00 78.25 105 GLY A CA 1
ATOM 813 C C . GLY A 1 105 ? -10.842 -13.034 21.457 1.00 78.25 105 GLY A C 1
ATOM 814 O O . GLY A 1 105 ? -11.260 -13.871 20.657 1.00 78.25 105 GLY A O 1
ATOM 815 N N . TRP A 1 106 ? -10.177 -11.948 21.050 1.00 82.81 106 TRP A N 1
ATOM 816 C CA . TRP A 1 106 ? -9.844 -11.691 19.654 1.00 82.81 106 TRP A CA 1
ATOM 817 C C . TRP A 1 106 ? -8.761 -12.660 19.185 1.00 82.81 106 TRP A C 1
ATOM 819 O O . TRP A 1 106 ? -7.653 -12.666 19.712 1.00 82.81 106 TRP A O 1
ATOM 829 N N . CYS A 1 107 ? -9.066 -13.491 18.192 1.00 79.38 107 CYS A N 1
ATOM 830 C CA . CYS A 1 107 ? -8.154 -14.529 17.725 1.00 79.38 107 CYS A CA 1
ATOM 831 C C . CYS A 1 107 ? -8.244 -14.736 16.210 1.00 79.38 107 CYS A C 1
ATOM 833 O O . CYS A 1 107 ? -9.305 -14.564 15.603 1.00 79.38 107 CYS A O 1
ATOM 835 N N . GLY A 1 108 ? -7.107 -15.114 15.618 1.00 82.31 108 GLY A N 1
ATOM 836 C CA . GLY A 1 108 ? -6.990 -15.476 14.209 1.00 82.31 108 GLY A CA 1
ATOM 837 C C . GLY A 1 108 ? -7.521 -14.410 13.250 1.00 82.31 108 GLY A C 1
ATOM 838 O O . GLY A 1 108 ? -7.336 -13.208 13.443 1.00 82.31 108 GLY A O 1
ATOM 839 N N . ASN A 1 109 ? -8.236 -14.869 12.224 1.00 85.12 109 ASN A N 1
ATOM 840 C CA . ASN A 1 109 ? -8.713 -14.059 11.104 1.00 85.12 109 ASN A CA 1
ATOM 841 C C . ASN A 1 109 ? -9.882 -13.107 11.434 1.00 85.12 109 ASN A C 1
ATOM 843 O O . ASN A 1 109 ? -10.383 -12.429 10.536 1.00 85.12 109 ASN A O 1
ATOM 847 N N . HIS A 1 110 ? -10.327 -13.045 12.692 1.00 86.81 110 HIS A N 1
ATOM 848 C CA . HIS A 1 110 ? -11.360 -12.107 13.141 1.00 86.81 110 HIS A CA 1
ATOM 849 C C . HIS A 1 110 ? -10.816 -10.711 13.471 1.00 86.81 110 HIS A C 1
ATOM 851 O O . HIS A 1 110 ? -11.604 -9.793 13.702 1.00 86.81 110 HIS A O 1
ATOM 857 N N . VAL A 1 111 ? -9.491 -10.547 13.478 1.00 90.56 111 VAL A N 1
ATOM 858 C CA . VAL A 1 111 ? -8.812 -9.269 13.705 1.00 90.56 111 VAL A CA 1
ATOM 859 C C . VAL A 1 111 ? -8.169 -8.805 12.410 1.00 90.56 111 VAL A C 1
ATOM 861 O O . VAL A 1 111 ? -7.485 -9.586 11.752 1.00 90.56 111 VAL A O 1
ATOM 864 N N . LEU A 1 112 ? -8.383 -7.534 12.068 1.00 92.44 112 LEU A N 1
ATOM 865 C CA . LEU A 1 112 ? -7.673 -6.840 10.999 1.00 92.44 112 LEU A CA 1
ATOM 866 C C . LEU A 1 112 ? -6.861 -5.707 11.623 1.00 92.44 112 LEU A C 1
ATOM 868 O O . LEU A 1 112 ? -7.438 -4.776 12.184 1.00 92.44 112 LEU A O 1
ATOM 872 N N . TYR A 1 113 ? -5.539 -5.815 11.548 1.00 92.12 113 TYR A N 1
ATOM 873 C CA . TYR A 1 113 ? -4.604 -4.840 12.094 1.00 92.12 113 TYR A CA 1
ATOM 874 C C . TYR A 1 113 ? -3.978 -4.011 10.974 1.00 92.12 113 TYR A C 1
ATOM 876 O O . TYR A 1 113 ? -3.560 -4.571 9.962 1.00 92.12 113 TYR A O 1
ATOM 884 N N . PHE A 1 114 ? -3.890 -2.694 11.166 1.00 93.69 114 PHE A N 1
ATOM 885 C CA . PHE A 1 114 ? -3.219 -1.791 10.233 1.00 93.69 114 PHE A CA 1
ATOM 886 C C . PHE A 1 114 ? -1.943 -1.224 10.848 1.00 93.69 114 PHE A C 1
ATOM 888 O O . PHE A 1 114 ? -1.971 -0.772 11.990 1.00 93.69 114 PHE A O 1
ATOM 895 N N . GLY A 1 115 ? -0.856 -1.218 10.079 1.00 91.00 115 GLY A N 1
ATOM 896 C CA . GLY A 1 115 ? 0.431 -0.652 10.486 1.00 91.00 115 GLY A CA 1
ATOM 897 C C . GLY A 1 115 ? 1.188 -0.064 9.301 1.00 91.00 115 GLY A C 1
ATOM 898 O O . GLY A 1 115 ? 0.947 -0.436 8.151 1.00 91.00 115 GLY A O 1
ATOM 899 N N . ASP A 1 116 ? 2.090 0.867 9.576 1.00 89.25 116 ASP A N 1
ATOM 900 C CA . ASP A 1 116 ? 2.978 1.492 8.593 1.00 89.25 116 ASP A CA 1
ATOM 901 C C . ASP A 1 116 ? 4.352 0.805 8.555 1.00 89.25 116 ASP A C 1
ATOM 903 O O . ASP A 1 116 ? 4.997 0.747 7.505 1.00 89.25 116 ASP A O 1
ATOM 907 N N . GLN A 1 117 ? 4.782 0.189 9.662 1.00 86.31 117 GLN A N 1
ATOM 908 C CA . GLN A 1 117 ? 6.053 -0.525 9.722 1.00 86.31 117 GLN A CA 1
ATOM 909 C C . GLN A 1 117 ? 5.873 -2.028 9.510 1.00 86.31 117 GLN A C 1
ATOM 911 O O . GLN A 1 117 ? 5.583 -2.797 10.423 1.00 86.31 117 GLN A O 1
ATOM 916 N N . ILE A 1 118 ? 6.142 -2.487 8.287 1.00 83.62 118 ILE A N 1
ATOM 917 C CA . ILE A 1 118 ? 5.958 -3.896 7.892 1.00 83.62 118 ILE A CA 1
ATOM 918 C C . ILE A 1 118 ? 6.690 -4.878 8.833 1.00 83.62 118 ILE A C 1
ATOM 920 O O . ILE A 1 118 ? 6.172 -5.955 9.125 1.00 83.62 118 ILE A O 1
ATOM 924 N N . TYR A 1 119 ? 7.897 -4.537 9.302 1.00 73.31 119 TYR A N 1
ATOM 925 C CA . TYR A 1 119 ? 8.718 -5.454 10.106 1.00 73.31 119 TYR A CA 1
ATOM 926 C C . TYR A 1 119 ? 8.316 -5.543 11.565 1.00 73.31 119 TYR A C 1
ATOM 928 O O . TYR A 1 119 ? 8.168 -6.648 12.074 1.00 73.31 119 TYR A O 1
ATOM 936 N N . SER A 1 120 ? 8.196 -4.402 12.228 1.00 74.19 120 SER A N 1
ATOM 937 C CA . SER A 1 120 ? 7.881 -4.322 13.652 1.00 74.19 120 SER A CA 1
ATOM 938 C C . SER A 1 120 ? 6.418 -4.636 13.917 1.00 74.19 120 SER A C 1
ATOM 940 O O . SER A 1 120 ? 6.118 -5.260 14.931 1.00 74.19 120 SER A O 1
ATOM 942 N N . ASP A 1 121 ? 5.526 -4.239 13.008 1.00 73.88 121 ASP A N 1
ATOM 943 C CA . ASP A 1 121 ? 4.099 -4.276 13.297 1.00 73.88 121 ASP A CA 1
ATOM 944 C C . ASP A 1 121 ? 3.407 -5.500 12.693 1.00 73.88 121 ASP A C 1
ATOM 946 O O . ASP A 1 121 ? 2.528 -6.074 13.326 1.00 73.88 121 ASP A O 1
ATOM 950 N N . LEU A 1 122 ? 3.766 -5.915 11.469 1.00 82.69 122 LEU A N 1
ATOM 951 C CA . LEU A 1 122 ? 2.940 -6.866 10.705 1.00 82.69 122 LEU A CA 1
ATOM 952 C C . LEU A 1 122 ? 3.476 -8.302 10.680 1.00 82.69 122 LEU A C 1
ATOM 954 O O . LEU A 1 122 ? 2.685 -9.251 10.649 1.00 82.69 122 LEU A O 1
ATOM 958 N N . ALA A 1 123 ? 4.800 -8.482 10.676 1.00 78.31 123 ALA A N 1
ATOM 959 C CA . ALA A 1 123 ? 5.418 -9.791 10.460 1.00 78.31 123 ALA A CA 1
ATOM 960 C C . ALA A 1 123 ? 4.995 -10.817 11.521 1.00 78.31 123 ALA A C 1
ATOM 962 O O . ALA A 1 123 ? 4.477 -11.883 11.186 1.00 78.31 123 ALA A O 1
ATOM 963 N N . ASP A 1 124 ? 5.142 -10.479 12.799 1.00 76.56 124 ASP A N 1
ATOM 964 C CA . ASP A 1 124 ? 4.830 -11.409 13.880 1.00 76.56 124 ASP A CA 1
ATOM 965 C C . ASP A 1 124 ? 3.320 -11.623 14.067 1.00 76.56 124 ASP A C 1
ATOM 967 O O . ASP A 1 124 ? 2.897 -12.729 14.403 1.00 76.56 124 ASP A O 1
ATOM 971 N N . LEU A 1 125 ? 2.486 -10.606 13.810 1.00 79.56 125 LEU A N 1
ATOM 972 C CA . LEU A 1 125 ? 1.022 -10.739 13.847 1.00 79.56 125 LEU A CA 1
ATOM 973 C C . LEU A 1 125 ? 0.525 -11.755 12.816 1.00 79.56 125 LEU A C 1
ATOM 975 O O . LEU A 1 125 ? -0.324 -12.598 13.122 1.00 79.56 125 LEU A O 1
ATOM 979 N N . THR A 1 126 ? 1.104 -11.700 11.618 1.00 81.19 126 THR A N 1
ATOM 980 C CA . THR A 1 126 ? 0.788 -12.625 10.529 1.00 81.19 126 THR A CA 1
ATOM 981 C C . THR A 1 126 ? 1.304 -14.029 10.841 1.00 81.19 126 THR A C 1
ATOM 983 O O . THR A 1 126 ? 0.562 -15.002 10.726 1.00 81.19 126 THR A O 1
ATOM 986 N N . LEU A 1 127 ? 2.570 -14.148 11.259 1.00 81.94 127 LEU A N 1
ATOM 987 C CA . LEU A 1 127 ? 3.244 -15.441 11.418 1.00 81.94 127 LEU A CA 1
ATOM 988 C C . LEU A 1 127 ? 2.826 -16.204 12.682 1.00 81.94 127 LEU A C 1
ATOM 990 O O . LEU A 1 127 ? 2.656 -17.419 12.620 1.00 81.94 127 LEU A O 1
ATOM 994 N N . ASN A 1 128 ? 2.660 -15.512 13.812 1.00 79.56 128 ASN A N 1
ATOM 995 C CA . ASN A 1 128 ? 2.491 -16.157 15.119 1.00 79.56 128 ASN A CA 1
ATOM 996 C C . ASN A 1 128 ? 1.043 -16.117 15.634 1.00 79.56 128 ASN A C 1
ATOM 998 O O . ASN A 1 128 ? 0.659 -16.968 16.434 1.00 79.56 128 ASN A O 1
ATOM 1002 N N . TYR A 1 129 ? 0.229 -15.153 15.186 1.00 79.81 129 TYR A N 1
ATOM 1003 C CA . TYR A 1 129 ? -1.122 -14.925 15.727 1.00 79.81 129 TYR A CA 1
ATOM 1004 C C . TYR A 1 129 ? -2.255 -15.117 14.713 1.00 79.81 129 TYR A C 1
ATOM 1006 O O . TYR A 1 129 ? -3.425 -15.175 15.108 1.00 79.81 129 TYR A O 1
ATOM 1014 N N . GLY A 1 130 ? -1.924 -15.232 13.423 1.00 84.50 130 GLY A N 1
ATOM 1015 C CA . GLY A 1 130 ? -2.889 -15.450 12.345 1.00 84.50 130 GLY A CA 1
ATOM 1016 C C . GLY A 1 130 ? -3.881 -14.300 12.161 1.00 84.50 130 GLY A C 1
ATOM 1017 O O . GLY A 1 130 ? -4.987 -14.525 11.665 1.00 84.50 130 GLY A O 1
ATOM 1018 N N . TRP A 1 131 ? -3.526 -13.093 12.609 1.00 90.12 131 TRP A N 1
ATOM 1019 C CA . TRP A 1 131 ? -4.328 -11.893 12.376 1.00 90.12 131 TRP A CA 1
ATOM 1020 C C . TRP A 1 131 ? -4.260 -11.498 10.904 1.00 90.12 131 TRP A C 1
ATOM 1022 O O . TRP A 1 131 ? -3.242 -11.712 10.249 1.00 90.12 131 TRP A O 1
ATOM 1032 N N . ARG A 1 132 ? -5.341 -10.905 10.386 1.00 93.88 132 ARG A N 1
ATOM 1033 C CA . ARG A 1 132 ? -5.305 -10.264 9.069 1.00 93.88 132 ARG A CA 1
ATOM 1034 C C . ARG A 1 132 ? -4.579 -8.932 9.189 1.00 93.88 132 ARG A C 1
ATOM 1036 O O . ARG A 1 132 ? -4.756 -8.220 10.181 1.00 93.88 132 ARG A O 1
ATOM 1043 N N . THR A 1 133 ? -3.796 -8.575 8.184 1.00 93.94 133 THR A N 1
ATOM 1044 C CA . THR A 1 133 ? -2.917 -7.401 8.238 1.00 93.94 133 THR A CA 1
ATOM 1045 C C . THR A 1 133 ? -3.096 -6.490 7.030 1.00 93.94 133 THR A C 1
ATOM 1047 O O . THR A 1 133 ? -3.269 -6.934 5.894 1.00 93.94 133 THR A O 1
ATOM 1050 N N . GLY A 1 134 ? -3.068 -5.185 7.285 1.00 95.56 134 GLY A N 1
ATOM 1051 C CA . GLY A 1 134 ? -3.101 -4.140 6.275 1.00 95.56 134 GLY A CA 1
ATOM 1052 C C . GLY A 1 134 ? -1.924 -3.181 6.427 1.00 95.56 134 GLY A C 1
ATOM 1053 O O . GLY A 1 134 ? -1.725 -2.614 7.496 1.00 95.56 134 GLY A O 1
ATOM 1054 N N . ALA A 1 135 ? -1.164 -2.959 5.362 1.00 96.38 135 ALA A N 1
ATOM 1055 C CA . ALA A 1 135 ? -0.054 -2.014 5.371 1.00 96.38 135 ALA A CA 1
ATOM 1056 C C . ALA A 1 135 ? -0.504 -0.634 4.877 1.00 96.38 135 ALA A C 1
ATOM 1058 O O . ALA A 1 135 ? -1.172 -0.522 3.843 1.00 96.38 135 ALA A O 1
ATOM 1059 N N . ILE A 1 136 ? -0.106 0.416 5.592 1.00 95.50 136 ILE A N 1
ATOM 1060 C CA . ILE A 1 136 ? -0.287 1.808 5.173 1.00 95.50 136 ILE A CA 1
ATOM 1061 C C . ILE A 1 136 ? 1.050 2.333 4.641 1.00 95.50 136 ILE A C 1
ATOM 1063 O O . ILE A 1 136 ? 2.024 2.402 5.380 1.00 95.50 136 ILE A O 1
ATOM 1067 N N . ILE A 1 137 ? 1.105 2.677 3.353 1.00 95.75 137 ILE A N 1
ATOM 1068 C CA . ILE A 1 137 ? 2.333 3.090 2.655 1.00 95.75 137 ILE A CA 1
ATOM 1069 C C . ILE A 1 137 ? 2.073 4.420 1.962 1.00 95.75 137 ILE A C 1
ATOM 1071 O O . ILE A 1 137 ? 1.526 4.458 0.860 1.00 95.75 137 ILE A O 1
ATOM 1075 N N . TRP A 1 138 ? 2.446 5.521 2.599 1.00 92.19 138 TRP A N 1
ATOM 1076 C CA . TRP A 1 138 ? 2.140 6.862 2.103 1.00 92.19 138 TRP A CA 1
ATOM 1077 C C . TRP A 1 138 ? 2.774 7.150 0.727 1.00 92.19 138 TRP A C 1
ATOM 1079 O O . TRP A 1 138 ? 2.136 7.785 -0.116 1.00 92.19 138 TRP A O 1
ATOM 1089 N N . GLU A 1 139 ? 3.955 6.591 0.431 1.00 94.12 139 GLU A N 1
ATOM 1090 C CA . GLU A 1 139 ? 4.629 6.727 -0.870 1.00 94.12 139 GLU A CA 1
ATOM 1091 C C . GLU A 1 139 ? 3.829 6.106 -2.029 1.00 94.12 139 GLU A C 1
ATOM 1093 O O . GLU A 1 139 ? 4.007 6.490 -3.188 1.00 94.12 139 GLU A O 1
ATOM 1098 N N . LEU A 1 140 ? 2.904 5.181 -1.737 1.00 95.88 140 LEU A N 1
ATOM 1099 C CA . LEU A 1 140 ? 2.109 4.481 -2.746 1.00 95.88 140 LEU A CA 1
ATOM 1100 C C . LEU A 1 140 ? 1.296 5.441 -3.619 1.00 95.88 140 LEU A C 1
ATOM 1102 O O . LEU A 1 140 ? 1.175 5.216 -4.821 1.00 95.88 140 LEU A O 1
ATOM 1106 N N . ALA A 1 141 ? 0.739 6.509 -3.041 1.00 94.50 141 ALA A N 1
ATOM 1107 C CA . ALA A 1 141 ? -0.068 7.463 -3.803 1.00 94.50 141 ALA A CA 1
ATOM 1108 C C . ALA A 1 141 ? 0.768 8.180 -4.874 1.00 94.50 141 ALA A C 1
ATOM 1110 O O . ALA A 1 141 ? 0.326 8.343 -6.014 1.00 94.50 141 ALA A O 1
ATOM 1111 N N . HIS A 1 142 ? 1.994 8.569 -4.518 1.00 94.38 142 HIS A N 1
ATOM 1112 C CA . HIS A 1 142 ? 2.928 9.198 -5.442 1.00 94.38 142 HIS A CA 1
ATOM 1113 C C . HIS A 1 142 ? 3.374 8.223 -6.539 1.00 94.38 142 HIS A C 1
ATOM 1115 O O . HIS A 1 142 ? 3.352 8.575 -7.718 1.00 94.38 142 HIS A O 1
ATOM 1121 N N . GLU A 1 143 ? 3.684 6.976 -6.177 1.00 95.44 143 GLU A N 1
ATOM 1122 C CA . GLU A 1 143 ? 4.032 5.937 -7.150 1.00 95.44 143 GLU A CA 1
ATOM 1123 C C . GLU A 1 143 ? 2.902 5.657 -8.140 1.00 95.44 143 GLU A C 1
ATOM 1125 O O . GLU A 1 143 ? 3.138 5.643 -9.344 1.00 95.44 143 GLU A O 1
ATOM 1130 N N . ILE A 1 144 ? 1.659 5.509 -7.670 1.00 95.81 144 ILE A N 1
ATOM 1131 C CA . ILE A 1 144 ? 0.495 5.306 -8.545 1.00 95.81 144 ILE A CA 1
ATOM 1132 C C . ILE A 1 144 ? 0.337 6.476 -9.524 1.00 95.81 144 ILE A C 1
ATOM 1134 O O . ILE A 1 144 ? -0.001 6.260 -10.688 1.00 95.81 144 ILE A O 1
ATOM 1138 N N . LYS A 1 145 ? 0.592 7.713 -9.081 1.00 96.69 145 LYS A N 1
ATOM 1139 C CA . LYS A 1 145 ? 0.543 8.890 -9.955 1.00 96.69 145 LYS A CA 1
ATOM 1140 C C . LYS A 1 145 ? 1.590 8.810 -11.071 1.00 96.69 145 LYS A C 1
ATOM 1142 O O . LYS A 1 145 ? 1.244 9.058 -12.222 1.00 96.69 145 LYS A O 1
ATOM 1147 N N . ILE A 1 146 ? 2.832 8.439 -10.750 1.00 95.62 146 ILE A N 1
ATOM 1148 C CA . ILE A 1 146 ? 3.908 8.283 -11.744 1.00 95.62 146 ILE A CA 1
ATOM 1149 C C . ILE A 1 146 ? 3.585 7.139 -12.708 1.00 95.62 146 ILE A C 1
ATOM 1151 O O . ILE A 1 146 ? 3.646 7.328 -13.920 1.00 95.62 146 ILE A O 1
ATOM 1155 N N . LEU A 1 147 ? 3.174 5.980 -12.190 1.00 94.69 147 LEU A N 1
ATOM 1156 C CA . LEU A 1 147 ? 2.853 4.795 -12.993 1.00 94.69 147 LEU A CA 1
ATOM 1157 C C . LEU A 1 147 ? 1.720 5.047 -13.998 1.00 94.69 147 LEU A C 1
ATOM 1159 O O . LEU A 1 147 ? 1.705 4.458 -15.077 1.00 94.69 147 LEU A O 1
ATOM 1163 N N . ASN A 1 148 ? 0.776 5.924 -13.652 1.00 95.88 148 ASN A N 1
ATOM 1164 C CA . ASN A 1 148 ? -0.328 6.304 -14.530 1.00 95.88 148 ASN A CA 1
ATOM 1165 C C . ASN A 1 148 ? -0.006 7.476 -15.469 1.00 95.88 148 ASN A C 1
ATOM 1167 O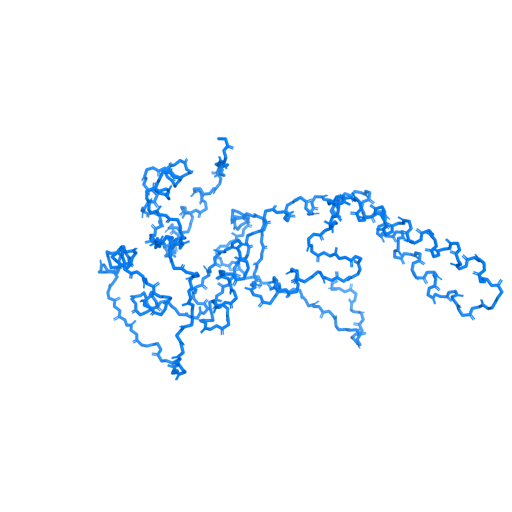 O . ASN A 1 148 ? -0.843 7.798 -16.313 1.00 95.88 148 ASN A O 1
ATOM 1171 N N . SER A 1 149 ? 1.166 8.109 -15.349 1.00 96.75 149 SER A N 1
ATOM 1172 C CA . SER A 1 149 ? 1.579 9.173 -16.268 1.00 96.75 149 SER A CA 1
ATOM 1173 C C . SER A 1 149 ? 1.780 8.637 -17.686 1.00 96.75 149 SER A C 1
ATOM 1175 O O . SER A 1 149 ? 2.207 7.496 -17.887 1.00 96.75 149 SER A O 1
ATOM 1177 N N . GLU A 1 150 ? 1.472 9.467 -18.682 1.00 95.62 150 GLU A N 1
ATOM 1178 C CA . GLU A 1 150 ? 1.661 9.113 -20.092 1.00 95.62 150 GLU A CA 1
ATOM 1179 C C . GLU A 1 150 ? 3.131 8.806 -20.382 1.00 95.62 150 GLU A C 1
ATOM 1181 O O . GLU A 1 150 ? 3.432 7.778 -20.981 1.00 95.62 150 GLU A O 1
ATOM 1186 N N . GLU A 1 151 ? 4.047 9.629 -19.867 1.00 95.12 151 GLU A N 1
ATOM 1187 C CA . GLU A 1 151 ? 5.491 9.450 -20.027 1.00 95.12 151 GLU A CA 1
ATOM 1188 C C . GLU A 1 151 ? 5.957 8.065 -19.557 1.00 95.12 151 GLU A C 1
ATOM 1190 O O . GLU A 1 151 ? 6.620 7.343 -20.308 1.00 95.12 151 GLU A O 1
ATOM 1195 N N . PHE A 1 152 ? 5.556 7.643 -18.351 1.00 94.62 152 PHE A N 1
ATOM 1196 C CA . PHE A 1 152 ? 5.907 6.319 -17.837 1.00 94.62 152 PHE A CA 1
ATOM 1197 C C . PHE A 1 152 ? 5.323 5.203 -18.712 1.00 94.62 152 PHE A C 1
ATOM 1199 O O . PHE A 1 152 ? 6.030 4.266 -19.086 1.00 94.62 152 PHE A O 1
ATOM 1206 N N . ARG A 1 153 ? 4.039 5.306 -19.073 1.00 94.50 153 ARG A N 1
ATOM 1207 C CA . ARG A 1 153 ? 3.337 4.289 -19.871 1.00 94.50 153 ARG A CA 1
ATOM 1208 C C . ARG A 1 153 ? 3.938 4.130 -21.266 1.00 94.50 153 ARG A C 1
ATOM 1210 O O . ARG A 1 153 ? 4.156 2.999 -21.697 1.00 94.50 153 ARG A O 1
ATOM 1217 N N . HIS A 1 154 ? 4.232 5.235 -21.948 1.00 94.88 154 HIS A N 1
ATOM 1218 C CA . HIS A 1 154 ? 4.875 5.221 -23.260 1.00 94.88 154 HIS A CA 1
ATOM 1219 C C . HIS A 1 154 ? 6.281 4.625 -23.183 1.00 94.88 154 HIS A C 1
ATOM 1221 O O . HIS A 1 154 ? 6.607 3.737 -23.970 1.00 94.88 154 HIS A O 1
ATOM 1227 N N . THR A 1 155 ? 7.080 5.038 -22.196 1.00 93.62 155 THR A N 1
ATOM 1228 C CA . THR A 1 155 ? 8.456 4.546 -22.031 1.00 93.62 155 THR A CA 1
ATOM 1229 C C . THR A 1 155 ? 8.488 3.043 -21.753 1.00 93.62 155 THR A C 1
ATOM 1231 O O . THR A 1 155 ? 9.279 2.320 -22.355 1.00 93.62 155 THR A O 1
ATOM 1234 N N . VAL A 1 156 ? 7.607 2.542 -20.879 1.00 93.19 156 VAL A N 1
ATOM 1235 C CA . VAL A 1 156 ? 7.521 1.104 -20.574 1.00 93.19 156 VAL A CA 1
ATOM 1236 C C . VAL A 1 156 ? 7.005 0.302 -21.764 1.00 93.19 156 VAL A C 1
ATOM 1238 O O . VAL A 1 156 ? 7.553 -0.761 -22.042 1.00 93.19 156 VAL A O 1
ATOM 1241 N N . SER A 1 157 ? 5.998 0.803 -22.484 1.00 94.62 157 SER A N 1
ATOM 1242 C CA . SER A 1 157 ? 5.502 0.135 -23.692 1.00 94.62 157 SER A CA 1
ATOM 1243 C C . SER A 1 157 ? 6.598 0.021 -24.749 1.00 94.62 157 SER A C 1
ATOM 1245 O O . SER A 1 157 ? 6.765 -1.045 -25.332 1.00 94.62 157 SER A O 1
ATOM 1247 N N . TRP A 1 158 ? 7.371 1.087 -24.966 1.00 94.94 158 TRP A N 1
ATOM 1248 C CA . TRP A 1 158 ? 8.492 1.061 -25.901 1.00 94.94 158 TRP A CA 1
ATOM 1249 C C . TRP A 1 158 ? 9.590 0.098 -25.443 1.00 94.94 158 TRP A C 1
ATOM 1251 O O . TRP A 1 158 ? 10.061 -0.724 -26.221 1.00 94.94 158 TRP A O 1
ATOM 1261 N N . LEU A 1 159 ? 9.926 0.111 -24.152 1.00 94.25 159 LEU A N 1
ATOM 1262 C CA . LEU A 1 159 ? 10.890 -0.813 -23.559 1.00 94.25 159 LEU A CA 1
ATOM 1263 C C . LEU A 1 159 ? 10.480 -2.290 -23.713 1.00 94.25 159 LEU A C 1
ATOM 1265 O O . LEU A 1 159 ? 11.354 -3.141 -23.869 1.00 94.25 159 LEU A O 1
ATOM 1269 N N . GLN A 1 160 ? 9.181 -2.599 -23.659 1.00 92.88 160 GLN A N 1
ATOM 1270 C CA . GLN A 1 160 ? 8.654 -3.945 -23.911 1.00 92.88 160 GLN A CA 1
ATOM 1271 C C . GLN A 1 160 ? 8.766 -4.332 -25.389 1.00 92.88 160 GLN A C 1
ATOM 1273 O O . GLN A 1 160 ? 9.277 -5.410 -25.681 1.00 92.88 160 GLN A O 1
ATOM 1278 N N . SER A 1 161 ? 8.361 -3.453 -26.310 1.00 94.44 161 SER A N 1
ATOM 1279 C CA . SER A 1 161 ? 8.501 -3.692 -27.754 1.00 94.44 161 SER A CA 1
ATOM 1280 C C . SER A 1 161 ? 9.961 -3.900 -28.157 1.00 94.44 161 SER A C 1
ATOM 1282 O O . SER A 1 161 ? 10.273 -4.814 -28.912 1.00 94.44 161 SER A O 1
ATOM 1284 N N . LEU A 1 162 ? 10.865 -3.088 -27.606 1.00 93.88 162 LEU A N 1
ATOM 1285 C CA . LEU A 1 162 ? 12.299 -3.182 -27.856 1.00 93.88 162 LEU A CA 1
ATOM 1286 C C . LEU A 1 162 ? 12.890 -4.492 -27.315 1.00 93.88 162 LEU A C 1
ATOM 1288 O O . LEU A 1 162 ? 13.714 -5.108 -27.977 1.00 93.88 162 LEU A O 1
ATOM 1292 N N . GLN A 1 163 ? 12.463 -4.940 -26.127 1.00 92.56 163 GLN A N 1
ATOM 1293 C CA . GLN A 1 163 ? 12.879 -6.240 -25.581 1.00 92.56 163 GLN A CA 1
ATOM 1294 C C . GLN A 1 163 ? 12.420 -7.395 -26.462 1.00 92.56 163 GLN A C 1
ATOM 1296 O O . GLN A 1 163 ? 13.227 -8.268 -26.751 1.00 92.56 163 GLN A O 1
ATOM 1301 N N . HIS A 1 164 ? 11.174 -7.358 -26.930 1.00 92.69 164 HIS A N 1
ATOM 1302 C CA . HIS A 1 164 ? 10.652 -8.373 -27.835 1.00 92.69 164 HIS A CA 1
ATOM 1303 C C . HIS A 1 164 ? 11.439 -8.425 -29.153 1.00 92.69 164 HIS A C 1
ATOM 1305 O O . HIS A 1 164 ? 11.844 -9.502 -29.572 1.00 92.69 164 HIS A O 1
ATOM 1311 N N . LEU A 1 165 ? 11.745 -7.267 -29.749 1.00 91.94 165 LEU A N 1
ATOM 1312 C CA . LEU A 1 165 ? 12.548 -7.193 -30.972 1.00 91.94 165 LEU A CA 1
ATOM 1313 C C . LEU A 1 165 ? 13.958 -7.771 -30.774 1.00 91.94 165 LEU A C 1
ATOM 1315 O O . LEU A 1 165 ? 14.431 -8.541 -31.602 1.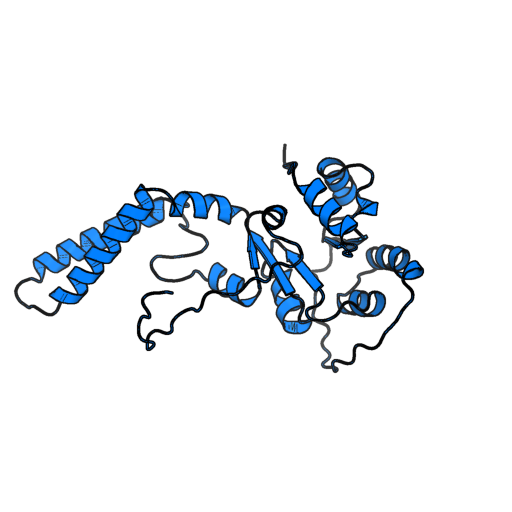00 91.94 165 LEU A O 1
ATOM 1319 N N . ILE A 1 166 ? 14.622 -7.427 -29.664 1.00 92.44 166 ILE A N 1
ATOM 1320 C CA . ILE A 1 166 ? 15.942 -7.980 -29.327 1.00 92.44 166 ILE A CA 1
ATOM 1321 C C . ILE A 1 166 ? 15.852 -9.502 -29.160 1.00 92.44 166 ILE A C 1
ATOM 1323 O O . ILE A 1 166 ? 16.705 -10.217 -29.674 1.00 92.44 166 ILE A O 1
ATOM 1327 N N . GLU A 1 167 ? 14.827 -10.000 -28.464 1.00 91.94 167 GLU A N 1
ATOM 1328 C CA . GLU A 1 167 ? 14.627 -11.435 -28.242 1.00 91.94 167 GLU A CA 1
ATOM 1329 C C . GLU A 1 167 ? 14.434 -12.216 -29.549 1.00 91.94 167 GLU A C 1
ATOM 1331 O O . GLU A 1 167 ? 14.958 -13.322 -29.660 1.00 91.94 167 GLU A O 1
ATOM 1336 N N . GLU A 1 168 ? 13.727 -11.645 -30.530 1.00 90.44 168 GLU A N 1
ATOM 1337 C CA . GLU A 1 168 ? 13.517 -12.260 -31.848 1.00 90.44 168 GLU A CA 1
ATOM 1338 C C . GLU A 1 168 ? 14.763 -12.216 -32.740 1.00 90.44 168 GLU A C 1
ATOM 1340 O O . GLU A 1 168 ? 14.973 -13.117 -33.549 1.00 90.44 168 GLU A O 1
ATOM 1345 N N . MET A 1 169 ? 15.577 -11.166 -32.618 1.00 88.75 169 MET A N 1
ATOM 1346 C CA . MET A 1 169 ? 16.667 -10.890 -33.555 1.00 88.75 169 MET A CA 1
ATOM 1347 C C . MET A 1 169 ? 18.044 -11.388 -33.083 1.00 88.75 169 MET A C 1
ATOM 1349 O O . MET A 1 169 ? 18.931 -11.568 -33.908 1.00 88.75 169 MET A O 1
ATOM 1353 N N . GLN A 1 170 ? 18.249 -11.627 -31.785 1.00 86.69 170 GLN A N 1
ATOM 1354 C CA . GLN A 1 170 ? 19.579 -11.890 -31.201 1.00 86.69 170 GLN A CA 1
ATOM 1355 C C . GLN A 1 170 ? 20.357 -13.087 -31.780 1.00 86.69 170 GLN A C 1
ATOM 1357 O O . GLN A 1 170 ? 21.574 -13.120 -31.639 1.00 86.69 170 GLN A O 1
ATOM 1362 N N . ASP A 1 171 ? 19.687 -14.052 -32.416 1.00 87.88 171 ASP A N 1
ATOM 1363 C CA . ASP A 1 171 ? 20.320 -15.277 -32.932 1.00 87.88 171 ASP A CA 1
ATOM 1364 C C . ASP A 1 171 ? 20.830 -15.144 -34.385 1.00 87.88 171 ASP A C 1
ATOM 1366 O O . ASP A 1 171 ? 21.303 -16.119 -34.970 1.00 87.88 171 ASP A O 1
ATOM 1370 N N . HIS A 1 172 ? 20.717 -13.963 -35.002 1.00 86.69 172 HIS A N 1
ATOM 1371 C CA . HIS A 1 172 ? 21.198 -13.715 -36.364 1.00 86.69 172 HIS A CA 1
ATOM 1372 C C . HIS A 1 172 ? 22.607 -13.095 -36.368 1.00 86.69 172 HIS A C 1
ATOM 1374 O O . HIS A 1 172 ? 22.801 -11.983 -35.881 1.00 86.69 172 HIS A O 1
ATOM 1380 N N . ASP A 1 173 ? 23.568 -13.772 -37.007 1.00 77.50 173 ASP A N 1
ATOM 1381 C CA . ASP A 1 173 ? 24.987 -13.369 -37.031 1.00 77.50 173 ASP A CA 1
ATOM 1382 C C . ASP A 1 173 ? 25.254 -12.025 -37.752 1.00 77.50 173 ASP A C 1
ATOM 1384 O O . ASP A 1 173 ? 26.218 -11.329 -37.445 1.00 77.50 173 ASP A O 1
ATOM 1388 N N . ASP A 1 174 ? 24.395 -11.619 -38.69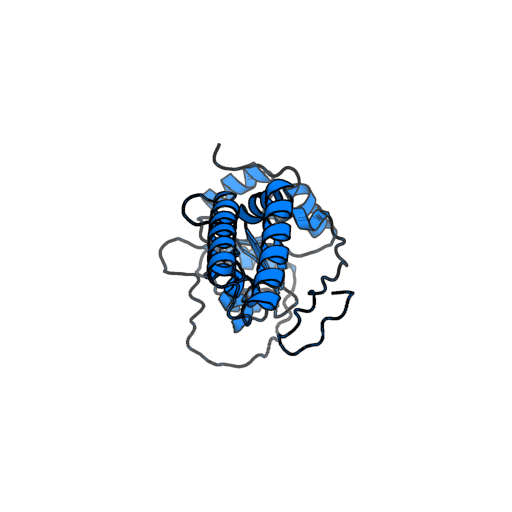3 1.00 84.56 174 ASP A N 1
ATOM 1389 C CA . ASP A 1 174 ? 24.632 -10.453 -39.564 1.00 84.56 174 ASP A CA 1
ATOM 1390 C C . ASP A 1 174 ? 24.229 -9.096 -38.945 1.00 84.56 174 ASP A C 1
ATOM 1392 O O . ASP A 1 174 ? 24.353 -8.055 -39.596 1.00 84.56 174 ASP A O 1
ATOM 1396 N N . ILE A 1 175 ? 23.695 -9.079 -37.719 1.00 87.06 175 ILE A N 1
ATOM 1397 C CA . ILE A 1 175 ? 23.050 -7.888 -37.127 1.00 87.06 175 ILE A CA 1
ATOM 1398 C C . ILE A 1 175 ? 23.576 -7.505 -35.738 1.00 87.06 175 ILE A C 1
ATOM 1400 O O . ILE A 1 175 ? 22.919 -6.760 -35.010 1.00 87.06 175 ILE A O 1
ATOM 1404 N N . GLU A 1 176 ? 24.773 -7.962 -35.380 1.00 86.50 176 GLU A N 1
ATOM 1405 C CA . GLU A 1 176 ? 25.379 -7.739 -34.060 1.00 86.50 176 GLU A CA 1
ATOM 1406 C C . GLU A 1 176 ? 25.482 -6.240 -33.695 1.00 86.50 176 GLU A C 1
ATOM 1408 O O . GLU A 1 176 ? 25.008 -5.825 -32.634 1.00 86.50 176 GLU A O 1
ATOM 1413 N N . ASP A 1 177 ? 25.963 -5.398 -34.621 1.00 88.81 177 ASP A N 1
ATOM 1414 C CA . ASP A 1 177 ? 26.051 -3.935 -34.444 1.00 88.81 177 ASP A CA 1
ATOM 1415 C C . ASP A 1 177 ? 24.678 -3.287 -34.189 1.00 88.81 177 ASP A C 1
ATOM 1417 O O . ASP A 1 177 ? 24.544 -2.331 -33.419 1.00 88.81 177 ASP A O 1
ATOM 1421 N N . PHE A 1 178 ? 23.632 -3.798 -34.842 1.00 89.81 178 PHE A N 1
ATOM 1422 C CA . PHE A 1 178 ? 22.272 -3.295 -34.670 1.00 89.81 178 PHE A CA 1
ATOM 1423 C C . PHE A 1 178 ? 21.707 -3.707 -33.307 1.00 89.81 178 PHE A C 1
ATOM 1425 O O . PHE A 1 178 ? 21.110 -2.882 -32.615 1.00 89.81 178 PHE A O 1
ATOM 1432 N N . ILE A 1 179 ? 21.955 -4.947 -32.873 1.00 90.62 179 ILE A N 1
ATOM 1433 C CA . ILE A 1 179 ? 21.582 -5.412 -31.533 1.00 90.62 179 ILE A CA 1
ATOM 1434 C C . ILE A 1 179 ? 22.257 -4.560 -30.456 1.00 90.62 179 ILE A C 1
ATOM 1436 O O . ILE A 1 179 ? 21.597 -4.172 -29.488 1.00 90.62 179 ILE A O 1
ATOM 1440 N N . GLU A 1 180 ? 23.530 -4.196 -30.627 1.00 91.38 180 GLU A N 1
ATOM 1441 C CA . GLU A 1 180 ? 24.213 -3.313 -29.681 1.00 91.38 180 GLU A CA 1
ATOM 1442 C C . GLU A 1 180 ? 23.513 -1.947 -29.564 1.00 91.38 180 GLU A C 1
ATOM 1444 O O . GLU A 1 180 ? 23.278 -1.466 -28.450 1.00 91.38 180 GLU A O 1
ATOM 1449 N N . GLN A 1 181 ? 23.089 -1.351 -30.683 1.00 93.19 181 GLN A N 1
ATOM 1450 C CA . GLN A 1 181 ? 22.331 -0.092 -30.675 1.00 93.19 181 GLN A CA 1
ATOM 1451 C C . GLN A 1 181 ? 21.006 -0.221 -29.910 1.00 93.19 181 GLN A C 1
ATOM 1453 O O . GLN A 1 181 ? 20.692 0.626 -29.066 1.00 93.19 181 GLN A O 1
ATOM 1458 N N . LEU A 1 182 ? 20.254 -1.306 -30.130 1.00 93.31 182 LEU A N 1
ATOM 1459 C CA . LEU A 1 182 ? 19.003 -1.558 -29.407 1.00 93.31 182 LEU A CA 1
ATOM 1460 C C . LEU A 1 182 ? 19.244 -1.766 -27.903 1.00 93.31 182 LEU A C 1
ATOM 1462 O O . LEU A 1 182 ? 18.461 -1.305 -27.069 1.00 93.31 182 LEU A O 1
ATOM 1466 N N . LEU A 1 183 ? 20.340 -2.429 -27.522 1.00 93.69 183 LEU A N 1
ATOM 1467 C CA . LEU A 1 183 ? 20.717 -2.610 -26.118 1.00 93.69 183 LEU A CA 1
ATOM 1468 C C . LEU A 1 183 ? 21.057 -1.276 -25.438 1.00 93.69 183 LEU A C 1
ATOM 1470 O O . LEU A 1 183 ? 20.638 -1.054 -24.295 1.00 93.69 183 LEU A O 1
ATOM 1474 N N . GLN A 1 184 ? 21.757 -0.377 -26.134 1.00 95.50 184 GLN A N 1
ATOM 1475 C CA . GLN A 1 184 ? 22.059 0.969 -25.638 1.00 95.50 184 GLN A CA 1
ATOM 1476 C C . GLN A 1 184 ? 20.781 1.796 -25.450 1.00 95.50 184 GLN A C 1
ATOM 1478 O O . GLN A 1 184 ? 20.591 2.412 -24.395 1.00 95.50 184 GLN A O 1
ATOM 1483 N N . GLU A 1 185 ? 19.867 1.762 -26.423 1.00 95.50 185 GLU A N 1
ATOM 1484 C CA . GLU A 1 185 ? 18.569 2.432 -26.322 1.00 95.50 185 GLU A CA 1
ATOM 1485 C C . GLU A 1 185 ? 17.748 1.883 -25.146 1.00 95.50 185 GLU A C 1
ATOM 1487 O O . GLU A 1 185 ? 17.244 2.642 -24.311 1.00 95.50 185 GLU A O 1
ATOM 1492 N N . ARG A 1 186 ? 17.688 0.555 -25.004 1.00 94.50 186 ARG A N 1
ATOM 1493 C CA . ARG A 1 186 ? 17.020 -0.117 -23.883 1.00 94.50 186 ARG A CA 1
ATOM 1494 C C . ARG A 1 186 ? 17.562 0.370 -22.545 1.00 94.50 186 ARG A C 1
ATOM 1496 O O . ARG A 1 186 ? 16.788 0.636 -21.622 1.00 94.50 186 ARG A O 1
ATOM 1503 N N . ASP A 1 187 ? 18.879 0.474 -22.409 1.00 94.12 187 ASP A N 1
ATOM 1504 C CA . ASP A 1 187 ? 19.506 0.907 -21.164 1.00 94.12 187 ASP A CA 1
ATOM 1505 C C . ASP A 1 187 ? 19.261 2.394 -20.880 1.00 94.12 187 ASP A C 1
ATOM 1507 O O . ASP A 1 187 ? 19.083 2.773 -19.716 1.00 94.12 187 ASP A O 1
ATOM 1511 N N . GLN A 1 188 ? 19.148 3.229 -21.915 1.00 94.38 188 GLN A N 1
ATOM 1512 C CA . GLN A 1 188 ? 18.731 4.619 -21.764 1.00 94.38 188 GLN A CA 1
ATOM 1513 C C . GLN A 1 188 ? 17.280 4.723 -21.274 1.00 94.38 188 GLN A C 1
ATOM 1515 O O . GLN A 1 188 ? 17.016 5.411 -20.287 1.00 94.38 188 GLN A O 1
ATOM 1520 N N . LEU A 1 189 ? 16.351 3.969 -21.867 1.00 93.38 189 LEU A N 1
ATOM 1521 C CA . LEU A 1 189 ? 14.950 3.923 -21.428 1.00 93.38 189 LEU A CA 1
ATOM 1522 C C . LEU A 1 189 ? 14.814 3.420 -19.987 1.00 93.38 189 LEU A C 1
ATOM 1524 O O . LEU A 1 189 ? 14.014 3.950 -19.211 1.00 93.38 189 LEU A O 1
ATOM 1528 N N . ARG A 1 190 ? 15.627 2.431 -19.588 1.00 92.31 190 ARG A N 1
ATOM 1529 C CA . ARG A 1 190 ? 15.692 1.949 -18.197 1.00 92.31 190 ARG A CA 1
ATOM 1530 C C . ARG A 1 190 ? 16.106 3.054 -17.228 1.00 92.31 190 ARG A C 1
ATOM 1532 O O . ARG A 1 190 ? 15.531 3.133 -16.140 1.00 92.31 190 ARG A O 1
ATOM 1539 N N . LYS A 1 191 ? 17.082 3.889 -17.599 1.00 91.19 191 LYS A N 1
ATOM 1540 C CA . LYS A 1 191 ? 17.524 5.033 -16.786 1.00 91.19 191 LYS A CA 1
ATOM 1541 C C . LYS A 1 191 ? 16.430 6.092 -16.690 1.00 91.19 191 LYS A C 1
ATOM 1543 O O . LYS A 1 191 ? 16.087 6.466 -15.572 1.00 91.19 191 LYS A O 1
ATOM 1548 N N . THR A 1 192 ? 15.833 6.483 -17.818 1.00 90.94 192 THR A N 1
ATOM 1549 C CA . THR A 1 192 ? 14.731 7.458 -17.863 1.00 90.94 192 THR A CA 1
ATOM 1550 C C . THR A 1 192 ? 13.563 7.006 -16.990 1.00 90.94 192 THR A C 1
ATOM 1552 O O . THR A 1 192 ? 13.136 7.730 -16.097 1.00 90.94 192 THR A O 1
ATOM 1555 N N . THR A 1 193 ? 13.118 5.756 -17.154 1.00 92.06 193 THR A N 1
ATOM 1556 C CA . THR A 1 193 ? 12.019 5.180 -16.360 1.00 92.06 193 THR A CA 1
ATOM 1557 C C . THR A 1 193 ? 12.325 5.210 -14.861 1.00 92.06 193 THR A C 1
ATOM 1559 O O . THR A 1 193 ? 11.452 5.504 -14.049 1.00 92.06 193 THR A O 1
ATOM 1562 N N . LYS A 1 194 ? 13.574 4.919 -14.473 1.00 91.94 194 LYS A N 1
ATOM 1563 C CA . LYS A 1 194 ? 14.000 4.953 -13.069 1.00 91.94 194 LYS A CA 1
ATOM 1564 C C . LYS A 1 194 ? 14.006 6.381 -12.512 1.00 91.94 194 LYS A C 1
ATOM 1566 O O . LYS A 1 194 ? 13.600 6.566 -11.367 1.00 91.94 194 LYS A O 1
ATOM 1571 N N . SER A 1 195 ? 14.438 7.366 -13.301 1.00 91.88 195 SER A N 1
ATOM 1572 C CA . SER A 1 195 ? 14.501 8.771 -12.876 1.00 91.88 195 SER A CA 1
ATOM 1573 C C . SER A 1 195 ? 13.138 9.444 -12.712 1.00 91.88 195 SER A C 1
ATOM 1575 O O . SER A 1 195 ? 13.081 10.493 -12.083 1.00 91.88 195 SER A O 1
ATOM 1577 N N . LEU A 1 196 ? 12.052 8.845 -13.221 1.00 92.75 196 LEU A N 1
ATOM 1578 C CA . LEU A 1 196 ? 10.685 9.337 -12.987 1.00 92.75 196 LEU A CA 1
ATOM 1579 C C . LEU A 1 196 ? 10.239 9.195 -11.525 1.00 92.75 196 LEU A C 1
ATOM 1581 O O . LEU A 1 196 ? 9.314 9.878 -11.095 1.00 92.75 196 LEU A O 1
ATOM 1585 N N . PHE A 1 197 ? 10.885 8.306 -10.768 1.00 93.75 197 PHE A N 1
ATOM 1586 C CA . PHE A 1 197 ? 10.676 8.154 -9.330 1.00 93.75 197 PHE A CA 1
ATOM 1587 C C . PHE A 1 197 ? 11.717 8.966 -8.552 1.00 93.75 197 PHE A C 1
ATOM 1589 O O . PHE A 1 197 ? 12.204 10.002 -8.998 1.00 93.75 197 PHE A O 1
ATOM 1596 N N . ASN A 1 198 ? 12.093 8.501 -7.360 1.00 92.38 198 ASN A N 1
ATOM 1597 C CA . ASN A 1 198 ? 13.185 9.108 -6.623 1.00 92.38 198 ASN A CA 1
ATOM 1598 C C . ASN A 1 198 ? 14.490 9.033 -7.439 1.00 92.38 198 ASN A C 1
ATOM 1600 O O . ASN A 1 198 ? 14.923 7.946 -7.816 1.00 92.38 198 ASN A O 1
ATOM 1604 N N . ALA A 1 199 ? 15.151 10.173 -7.645 1.00 87.62 199 ALA A N 1
ATOM 1605 C CA . ALA A 1 199 ? 16.363 10.261 -8.462 1.00 87.62 199 ALA A CA 1
ATOM 1606 C C . ALA A 1 199 ? 17.505 9.341 -7.984 1.00 87.62 199 ALA A C 1
ATOM 1608 O O . ALA A 1 199 ? 18.270 8.827 -8.798 1.00 87.62 199 ALA A O 1
ATOM 1609 N N . ASN A 1 200 ? 17.603 9.095 -6.674 1.00 89.31 200 ASN A N 1
ATOM 1610 C CA . ASN A 1 200 ? 18.681 8.299 -6.089 1.00 89.31 200 ASN A CA 1
ATOM 1611 C C . ASN A 1 200 ? 18.312 6.812 -6.006 1.00 89.31 200 ASN A C 1
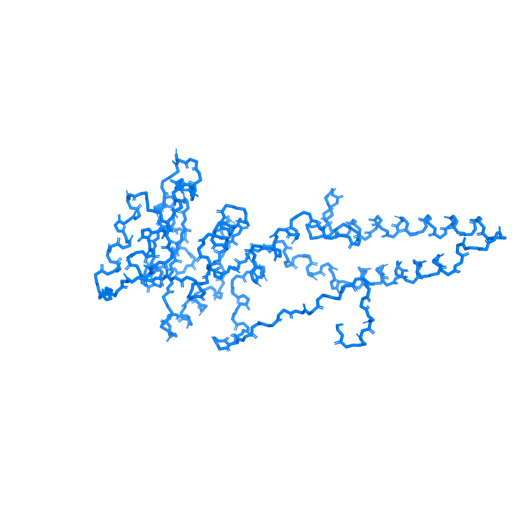ATOM 1613 O O . ASN A 1 200 ? 19.105 5.941 -6.370 1.00 89.31 200 ASN A O 1
ATOM 1617 N N . PHE A 1 201 ? 17.100 6.511 -5.535 1.00 88.75 201 PHE A N 1
ATOM 1618 C CA . PHE A 1 201 ? 16.701 5.144 -5.179 1.00 88.75 201 PHE A CA 1
ATOM 1619 C C . PHE A 1 201 ? 15.734 4.492 -6.175 1.00 88.75 201 PHE A C 1
ATOM 1621 O O . PHE A 1 201 ? 15.648 3.267 -6.223 1.00 88.75 201 PHE A O 1
ATOM 1628 N N . GLY A 1 202 ? 15.075 5.274 -7.030 1.00 92.62 202 GLY A N 1
ATOM 1629 C CA . GLY A 1 202 ? 14.008 4.803 -7.911 1.00 92.62 202 GLY A CA 1
ATOM 1630 C C . GLY A 1 202 ? 12.709 4.510 -7.153 1.00 92.62 202 GLY A C 1
ATOM 1631 O O . GLY A 1 202 ? 12.415 5.142 -6.138 1.00 92.62 202 GLY A O 1
ATOM 1632 N N . SER A 1 203 ? 11.924 3.565 -7.673 1.00 95.25 203 SER A N 1
ATOM 1633 C CA . SER A 1 203 ? 10.688 3.083 -7.041 1.00 95.25 203 SER A CA 1
ATOM 1634 C C . SER A 1 203 ? 10.998 2.258 -5.786 1.00 95.25 203 SER A C 1
ATOM 1636 O O . SER A 1 203 ? 11.913 1.429 -5.778 1.00 95.25 203 SER A O 1
ATOM 1638 N N . ILE A 1 204 ? 10.196 2.438 -4.732 1.00 94.56 204 ILE A N 1
ATOM 1639 C CA . ILE A 1 204 ? 10.238 1.601 -3.530 1.00 94.56 204 ILE A CA 1
ATOM 1640 C C . ILE A 1 204 ? 9.749 0.182 -3.835 1.00 94.56 204 ILE A C 1
ATOM 1642 O O . ILE A 1 204 ? 10.190 -0.768 -3.184 1.00 94.56 204 ILE A O 1
ATOM 1646 N N . PHE A 1 205 ? 8.882 -0.001 -4.837 1.00 95.44 205 PHE A N 1
ATOM 1647 C CA . PHE A 1 205 ? 8.272 -1.299 -5.118 1.00 95.44 205 PHE A CA 1
ATOM 1648 C C . PHE A 1 205 ? 9.027 -2.141 -6.151 1.00 95.44 205 PHE A C 1
ATOM 1650 O O . PHE A 1 205 ? 8.962 -3.379 -6.098 1.00 95.44 205 PHE A O 1
ATOM 1657 N N . ARG A 1 206 ? 9.724 -1.521 -7.109 1.00 93.19 206 ARG A N 1
ATOM 1658 C CA . ARG A 1 206 ? 10.265 -2.247 -8.266 1.00 93.19 206 ARG A CA 1
ATOM 1659 C C . ARG A 1 206 ? 11.576 -1.667 -8.789 1.00 93.19 206 ARG A C 1
ATOM 1661 O O . ARG A 1 206 ? 11.716 -0.465 -8.969 1.00 93.19 206 ARG A O 1
ATOM 1668 N N . THR A 1 207 ? 12.487 -2.564 -9.159 1.00 90.44 207 THR A N 1
ATOM 1669 C CA . THR A 1 207 ? 13.688 -2.237 -9.934 1.00 90.44 207 THR A CA 1
ATOM 1670 C C . THR A 1 207 ? 13.641 -3.008 -11.247 1.00 90.44 207 THR A C 1
ATOM 1672 O O . THR A 1 207 ? 13.787 -4.232 -11.259 1.00 90.44 207 THR A O 1
ATOM 1675 N N . HIS A 1 208 ? 13.421 -2.294 -12.353 1.00 86.50 208 HIS A N 1
ATOM 1676 C CA . HIS A 1 208 ? 13.179 -2.881 -13.678 1.00 86.50 208 HIS A CA 1
ATOM 1677 C C . HIS A 1 208 ? 12.053 -3.931 -13.625 1.00 86.50 208 HIS A C 1
ATOM 1679 O O . HIS A 1 208 ? 10.912 -3.608 -13.303 1.00 86.50 208 HIS A O 1
ATOM 1685 N N . HIS A 1 209 ? 12.351 -5.200 -13.891 1.00 84.75 209 HIS A N 1
ATOM 1686 C CA . HIS A 1 209 ? 11.373 -6.289 -13.875 1.00 84.75 209 HIS A CA 1
ATOM 1687 C C . HIS A 1 209 ? 11.155 -6.892 -12.485 1.00 84.75 209 HIS A C 1
ATOM 1689 O O . HIS A 1 209 ? 10.158 -7.578 -12.262 1.00 84.75 209 HIS A O 1
ATOM 1695 N N . ASN A 1 210 ? 12.049 -6.622 -11.533 1.00 89.94 210 ASN A N 1
ATOM 1696 C CA . ASN A 1 210 ? 12.087 -7.332 -10.263 1.00 89.94 210 ASN A CA 1
ATOM 1697 C C . ASN A 1 210 ? 11.403 -6.546 -9.136 1.00 89.94 210 ASN A C 1
ATOM 1699 O O . ASN A 1 210 ? 11.701 -5.362 -8.944 1.00 89.94 210 ASN A O 1
ATOM 1703 N N . PRO A 1 211 ? 10.538 -7.191 -8.329 1.00 94.25 211 PRO A N 1
ATOM 1704 C CA . PRO A 1 211 ? 10.045 -6.583 -7.103 1.00 94.25 211 PRO A CA 1
ATOM 1705 C C . PRO A 1 211 ? 11.206 -6.387 -6.126 1.00 94.25 211 PRO A C 1
ATOM 1707 O O . PRO A 1 211 ? 12.039 -7.288 -5.944 1.00 94.25 211 PRO A O 1
ATOM 1710 N N . THR A 1 212 ? 11.236 -5.223 -5.482 1.00 95.44 212 THR A N 1
ATOM 1711 C CA . THR A 1 212 ? 12.223 -4.895 -4.450 1.00 95.44 212 THR A CA 1
ATOM 1712 C C . THR A 1 212 ? 12.069 -5.807 -3.237 1.00 95.44 212 THR A C 1
ATOM 1714 O O . THR A 1 212 ? 11.059 -6.492 -3.041 1.00 95.44 212 THR A O 1
ATOM 1717 N N . TYR A 1 213 ? 13.078 -5.797 -2.371 1.00 93.31 213 TYR A N 1
ATOM 1718 C CA . TYR A 1 213 ? 13.003 -6.489 -1.090 1.00 93.31 213 TYR A CA 1
ATOM 1719 C C . TYR A 1 213 ? 11.811 -6.029 -0.237 1.00 93.31 213 TYR A C 1
ATOM 1721 O O . TYR A 1 213 ? 11.142 -6.859 0.381 1.00 93.31 213 TYR A O 1
ATOM 1729 N N . PHE A 1 214 ? 11.518 -4.725 -0.267 1.00 94.12 214 PHE A N 1
ATOM 1730 C CA . PHE A 1 214 ? 10.347 -4.142 0.376 1.00 94.12 214 PHE A CA 1
ATOM 1731 C C . PHE A 1 214 ? 9.054 -4.782 -0.144 1.00 94.12 214 PHE A C 1
ATOM 1733 O O . PHE A 1 214 ? 8.312 -5.354 0.650 1.00 94.12 214 PHE A O 1
ATOM 1740 N N . SER A 1 215 ? 8.839 -4.811 -1.465 1.00 94.56 215 SER A N 1
ATOM 1741 C CA . SER A 1 215 ? 7.659 -5.442 -2.080 1.00 94.56 215 SER A CA 1
ATOM 1742 C C . SER A 1 215 ? 7.501 -6.909 -1.711 1.00 94.56 215 SER A C 1
ATOM 1744 O O . SER A 1 215 ? 6.421 -7.344 -1.326 1.00 94.56 215 SER A O 1
ATOM 1746 N N . ARG A 1 216 ? 8.585 -7.691 -1.785 1.00 93.31 216 ARG A N 1
ATOM 1747 C CA . ARG A 1 216 ? 8.535 -9.126 -1.460 1.00 93.31 216 ARG A CA 1
ATOM 1748 C C . ARG A 1 216 ? 8.072 -9.370 -0.028 1.00 93.31 216 ARG A C 1
ATOM 1750 O O . ARG A 1 216 ? 7.348 -10.326 0.228 1.00 93.31 216 ARG A O 1
ATOM 1757 N N . ARG A 1 217 ? 8.500 -8.523 0.910 1.00 91.38 217 ARG A N 1
ATOM 1758 C CA . ARG A 1 217 ? 8.090 -8.637 2.310 1.00 91.38 217 ARG A CA 1
ATOM 1759 C C . ARG A 1 217 ? 6.704 -8.053 2.560 1.00 91.38 217 ARG A C 1
ATOM 1761 O O . ARG A 1 217 ? 5.948 -8.658 3.310 1.00 91.38 217 ARG A O 1
ATOM 1768 N N . LEU A 1 218 ? 6.343 -6.965 1.886 1.00 93.88 218 LEU A N 1
ATOM 1769 C CA . LEU A 1 218 ? 4.986 -6.428 1.897 1.00 93.88 218 LEU A CA 1
ATOM 1770 C C . LEU A 1 218 ? 3.965 -7.501 1.500 1.00 93.88 218 LEU A C 1
ATOM 1772 O O . LEU A 1 218 ? 3.025 -7.749 2.245 1.00 93.88 218 LEU A O 1
ATOM 1776 N N . PHE A 1 219 ? 4.198 -8.196 0.383 1.00 91.62 219 PHE A N 1
ATOM 1777 C CA . PHE A 1 219 ? 3.309 -9.261 -0.098 1.00 91.62 219 PHE A CA 1
ATOM 1778 C C . PHE A 1 219 ? 3.247 -10.471 0.836 1.00 91.62 219 PHE A C 1
ATOM 1780 O O . PHE A 1 219 ? 2.284 -11.228 0.798 1.00 91.62 219 PHE A O 1
ATOM 1787 N N . ARG A 1 220 ? 4.277 -10.679 1.662 1.00 91.19 220 ARG A N 1
ATOM 1788 C CA . ARG A 1 220 ? 4.331 -11.793 2.612 1.00 91.19 220 ARG A CA 1
ATOM 1789 C C . ARG A 1 220 ? 3.601 -11.493 3.919 1.00 91.19 220 ARG A C 1
ATOM 1791 O O . ARG A 1 220 ? 3.056 -12.413 4.518 1.00 91.19 220 ARG A O 1
ATOM 1798 N N . TYR A 1 221 ? 3.655 -10.248 4.388 1.00 91.50 221 TYR A N 1
ATOM 1799 C CA . TYR A 1 221 ? 3.200 -9.870 5.731 1.00 91.50 221 TYR A CA 1
ATOM 1800 C C . TYR A 1 221 ? 1.944 -9.003 5.740 1.00 91.50 221 TYR A C 1
ATOM 1802 O O . TYR A 1 221 ? 1.503 -8.598 6.810 1.00 91.50 221 TYR A O 1
ATOM 1810 N N . SER A 1 222 ? 1.383 -8.699 4.572 1.00 94.00 222 SER A N 1
ATOM 1811 C CA . SER A 1 222 ? 0.196 -7.868 4.440 1.00 94.00 222 SER A CA 1
ATOM 1812 C C . SER A 1 222 ? -0.802 -8.508 3.490 1.00 94.00 222 SER A C 1
ATOM 1814 O O . SER A 1 222 ? -0.466 -8.806 2.346 1.00 94.00 222 SER A O 1
ATOM 1816 N N . ASP A 1 223 ? -2.043 -8.673 3.941 1.00 93.75 223 ASP A N 1
ATOM 1817 C CA . ASP A 1 223 ? -3.141 -9.147 3.093 1.00 93.75 223 ASP A CA 1
ATOM 1818 C C . ASP A 1 223 ? -3.599 -8.080 2.099 1.00 93.75 223 ASP A C 1
ATOM 1820 O O . ASP A 1 223 ? -3.948 -8.372 0.956 1.00 93.75 223 ASP A O 1
ATOM 1824 N N . ILE A 1 224 ? -3.630 -6.831 2.560 1.00 95.44 224 ILE A N 1
ATOM 1825 C CA . ILE A 1 224 ? -4.006 -5.652 1.778 1.00 95.44 224 ILE A CA 1
ATOM 1826 C C . ILE A 1 224 ? -3.009 -4.535 2.050 1.00 95.44 224 ILE A C 1
ATOM 1828 O O . ILE A 1 224 ? -2.406 -4.487 3.114 1.00 95.44 224 ILE A O 1
ATOM 1832 N N . TYR A 1 225 ? -2.827 -3.610 1.119 1.00 96.31 225 TYR A N 1
ATOM 1833 C CA . TYR A 1 225 ? -2.030 -2.414 1.368 1.00 96.31 225 TYR A CA 1
ATOM 1834 C C . TYR A 1 225 ? -2.648 -1.218 0.656 1.00 96.31 225 TYR A C 1
ATOM 1836 O O . TYR A 1 225 ? -3.339 -1.367 -0.353 1.00 96.31 225 TYR A O 1
ATOM 1844 N N . MET A 1 226 ? -2.459 -0.031 1.218 1.00 96.44 226 MET A N 1
ATOM 1845 C CA . MET A 1 226 ? -3.064 1.203 0.722 1.00 96.44 226 MET A CA 1
ATOM 1846 C C . MET A 1 226 ? -2.237 2.416 1.134 1.00 96.44 226 MET A C 1
ATOM 1848 O O . MET A 1 226 ? -1.409 2.329 2.033 1.00 96.44 226 MET A O 1
ATOM 1852 N N . SER A 1 227 ? -2.473 3.558 0.489 1.00 95.38 227 SER A N 1
ATOM 1853 C CA . SER A 1 227 ? -1.791 4.806 0.838 1.00 95.38 227 SER A CA 1
ATOM 1854 C C . SER A 1 227 ? -2.318 5.422 2.128 1.00 95.38 227 SER A C 1
ATOM 1856 O O . SER A 1 227 ? -1.560 6.009 2.891 1.00 95.38 227 SER A O 1
ATOM 1858 N N . HIS A 1 228 ? -3.620 5.281 2.372 1.00 93.94 228 HIS A N 1
ATOM 1859 C CA . HIS A 1 228 ? -4.290 5.837 3.534 1.00 93.94 228 HIS A CA 1
ATOM 1860 C C . HIS A 1 228 ? -5.459 4.938 3.946 1.00 93.94 228 HIS A C 1
ATOM 1862 O O . HIS A 1 228 ? -6.122 4.345 3.095 1.00 93.94 228 HIS A O 1
ATOM 1868 N N . VAL A 1 229 ? -5.744 4.844 5.247 1.00 93.19 229 VAL A N 1
ATOM 1869 C CA . VAL A 1 229 ? -6.806 3.960 5.770 1.00 93.19 229 VAL A CA 1
ATOM 1870 C C . VAL A 1 229 ? -8.200 4.348 5.260 1.00 93.19 229 VAL A C 1
ATOM 1872 O O . VAL A 1 229 ? -9.071 3.500 5.065 1.00 93.19 229 VAL A O 1
ATOM 1875 N N . THR A 1 230 ? -8.400 5.635 4.967 1.00 94.69 230 THR A N 1
ATOM 1876 C CA . THR A 1 230 ? -9.656 6.166 4.419 1.00 94.69 230 THR A CA 1
ATOM 1877 C C . THR A 1 230 ? -9.957 5.638 3.019 1.00 94.69 230 THR A C 1
ATOM 1879 O O . THR A 1 230 ? -11.116 5.655 2.623 1.00 94.69 230 THR A O 1
ATOM 1882 N N . ASN A 1 231 ? -8.988 5.047 2.306 1.00 95.12 231 ASN A N 1
ATOM 1883 C CA . ASN A 1 231 ? -9.233 4.388 1.020 1.00 95.12 231 ASN A CA 1
ATOM 1884 C C . ASN A 1 231 ? -10.303 3.281 1.130 1.00 95.12 231 ASN A C 1
ATOM 1886 O O . ASN A 1 231 ? -10.976 2.974 0.145 1.00 95.12 231 ASN A O 1
ATOM 1890 N N . LEU A 1 232 ? -10.500 2.709 2.326 1.00 95.81 232 LEU A N 1
ATOM 1891 C CA . LEU A 1 232 ? -11.551 1.729 2.613 1.00 95.81 232 LEU A CA 1
ATOM 1892 C C . LEU A 1 232 ? -12.971 2.312 2.596 1.00 95.81 232 LEU A C 1
ATOM 1894 O O . LEU A 1 232 ? -13.935 1.550 2.504 1.00 95.81 232 LEU A O 1
ATOM 1898 N N . LEU A 1 233 ? -13.134 3.638 2.638 1.00 95.88 233 LEU A N 1
ATOM 1899 C CA . LEU A 1 233 ? -14.440 4.279 2.469 1.00 95.88 233 LEU A CA 1
ATOM 1900 C C . LEU A 1 233 ? -15.067 3.958 1.111 1.00 95.88 233 LEU A C 1
ATOM 1902 O O . LEU A 1 233 ? -16.282 3.779 1.043 1.00 95.88 233 LEU A O 1
ATOM 1906 N N . ASN A 1 234 ? -14.239 3.757 0.083 1.00 95.94 234 ASN A N 1
ATOM 1907 C CA . ASN A 1 234 ? -14.669 3.390 -1.267 1.00 95.94 234 ASN A CA 1
ATOM 1908 C C . ASN A 1 234 ? -15.262 1.974 -1.369 1.00 95.94 234 ASN A C 1
ATOM 1910 O O . ASN A 1 234 ? -15.796 1.597 -2.409 1.00 95.94 234 ASN A O 1
ATOM 1914 N N . TYR A 1 235 ? -15.186 1.176 -0.301 1.00 96.62 235 TYR A N 1
ATOM 1915 C CA . TYR A 1 235 ? -15.664 -0.201 -0.277 1.00 96.62 235 TYR A CA 1
ATOM 1916 C C . TYR A 1 235 ? -16.809 -0.375 0.716 1.00 96.62 235 TYR A C 1
ATOM 1918 O O . TYR A 1 235 ? -16.927 0.341 1.710 1.00 96.62 235 TYR A O 1
ATOM 1926 N N . SER A 1 236 ? -17.678 -1.356 0.470 1.00 95.56 236 SER A N 1
ATOM 1927 C CA . SER A 1 236 ? -18.689 -1.790 1.441 1.00 95.56 236 SER A CA 1
ATOM 1928 C C . SER A 1 236 ? -18.043 -2.557 2.600 1.00 95.56 236 SER A C 1
ATOM 1930 O O . SER A 1 236 ? -17.074 -3.282 2.404 1.00 95.56 236 SER A O 1
ATOM 1932 N N . LEU A 1 237 ? -18.637 -2.512 3.797 1.00 93.25 237 LEU A N 1
ATOM 1933 C CA . LEU A 1 237 ? -18.194 -3.324 4.945 1.00 93.25 237 LEU A CA 1
ATOM 1934 C C . LEU A 1 237 ? -18.379 -4.839 4.739 1.00 93.25 237 LEU A C 1
ATOM 1936 O O . LEU A 1 237 ? -17.894 -5.634 5.540 1.00 93.25 237 LEU A O 1
ATOM 1940 N N . ARG A 1 238 ? -19.116 -5.231 3.693 1.00 93.88 238 ARG A N 1
ATOM 1941 C CA . ARG A 1 238 ? -19.310 -6.625 3.264 1.00 93.88 238 ARG A CA 1
ATOM 1942 C C . ARG A 1 238 ? -18.427 -6.999 2.069 1.00 93.88 238 ARG A C 1
ATOM 1944 O O . ARG A 1 238 ? -18.571 -8.096 1.539 1.00 93.88 238 ARG A O 1
ATOM 1951 N N . HIS A 1 239 ? -17.581 -6.080 1.605 1.00 95.50 239 HIS A N 1
ATOM 1952 C CA . HIS A 1 239 ? -16.721 -6.313 0.455 1.00 95.50 239 HIS A CA 1
ATOM 1953 C C . HIS A 1 239 ? -15.710 -7.421 0.760 1.00 95.50 239 HIS A C 1
ATOM 1955 O O . HIS A 1 239 ? -15.139 -7.470 1.848 1.00 95.50 239 HIS A O 1
ATOM 1961 N N . THR A 1 240 ? -15.503 -8.308 -0.209 1.00 95.12 240 THR A N 1
ATOM 1962 C CA . THR A 1 240 ? -14.499 -9.370 -0.139 1.00 95.12 240 THR A CA 1
ATOM 1963 C C . THR A 1 240 ? -13.443 -9.084 -1.190 1.00 95.12 240 THR A C 1
ATOM 1965 O O . THR A 1 240 ? -13.754 -9.017 -2.376 1.00 95.12 240 THR A O 1
ATOM 1968 N N . PHE A 1 241 ? -12.207 -8.892 -0.738 1.00 94.56 241 PHE A N 1
ATOM 1969 C CA . PHE A 1 241 ? -11.065 -8.683 -1.615 1.00 94.56 241 PHE A CA 1
ATOM 1970 C C . PHE A 1 241 ? -10.554 -10.033 -2.117 1.00 94.56 241 PHE A C 1
ATOM 1972 O O . PHE A 1 241 ? -10.273 -10.926 -1.317 1.00 94.56 241 PHE A O 1
ATOM 1979 N N . TYR A 1 242 ? -10.413 -10.160 -3.435 1.00 92.88 242 TYR A N 1
ATOM 1980 C CA . TYR A 1 242 ? -9.841 -11.340 -4.076 1.00 92.88 242 TYR A CA 1
ATOM 1981 C C . TYR A 1 242 ? -8.461 -10.989 -4.642 1.00 92.88 242 TYR A C 1
ATOM 1983 O O . TYR A 1 242 ? -8.353 -10.018 -5.397 1.00 92.88 242 TYR A O 1
ATOM 1991 N N . PRO A 1 243 ? -7.400 -11.736 -4.287 1.00 89.88 243 PRO A N 1
ATOM 1992 C CA . PRO A 1 243 ? -6.084 -11.509 -4.861 1.00 89.88 243 PRO A CA 1
ATOM 1993 C C . PRO A 1 243 ? -6.102 -11.857 -6.351 1.00 89.88 243 PRO A C 1
ATOM 1995 O O . PRO A 1 243 ? -6.753 -12.815 -6.775 1.00 89.88 243 PRO A O 1
ATOM 1998 N N . ARG A 1 244 ? -5.361 -11.090 -7.151 1.00 86.88 244 ARG A N 1
ATOM 1999 C CA . ARG A 1 244 ? -5.138 -11.439 -8.557 1.00 86.88 244 ARG A CA 1
ATOM 2000 C C . ARG A 1 244 ? -4.201 -12.639 -8.634 1.00 86.88 244 ARG A C 1
ATOM 2002 O O . ARG A 1 244 ? -3.239 -12.726 -7.871 1.00 86.88 244 ARG A O 1
ATOM 2009 N N . ARG A 1 245 ? -4.474 -13.555 -9.562 1.00 83.69 245 ARG A N 1
ATOM 2010 C CA . ARG A 1 245 ? -3.609 -14.709 -9.808 1.00 83.69 245 ARG A CA 1
ATOM 2011 C C . ARG A 1 245 ? -2.308 -14.227 -10.452 1.00 83.69 245 ARG A C 1
ATOM 2013 O O . ARG A 1 245 ? -2.337 -13.660 -11.537 1.00 83.69 245 ARG A O 1
ATOM 2020 N N . GLY A 1 246 ? -1.180 -14.456 -9.787 1.00 83.56 246 GLY A N 1
ATOM 2021 C CA . GLY A 1 246 ? 0.134 -14.310 -10.409 1.00 83.56 246 GLY A CA 1
ATOM 2022 C C . GLY A 1 246 ? 0.454 -15.568 -11.206 1.00 83.56 246 GLY A C 1
ATOM 2023 O O . GLY A 1 246 ? 0.506 -16.644 -10.614 1.00 83.56 246 GLY A O 1
ATOM 2024 N N . ALA A 1 247 ? 0.635 -15.439 -12.520 1.00 84.88 247 ALA A N 1
ATOM 2025 C CA . ALA A 1 247 ? 1.024 -16.566 -13.358 1.00 84.88 247 ALA A CA 1
ATOM 2026 C C . ALA A 1 247 ? 2.467 -17.005 -13.053 1.00 84.88 247 ALA A C 1
ATOM 2028 O O . ALA A 1 247 ? 3.348 -16.164 -12.844 1.00 84.88 247 ALA A O 1
ATOM 2029 N N . LEU A 1 248 ? 2.713 -18.315 -13.025 1.00 87.94 248 LEU A N 1
ATOM 2030 C CA . LEU A 1 248 ? 4.068 -18.865 -12.935 1.00 87.94 248 LEU A CA 1
ATOM 2031 C C . LEU A 1 248 ? 4.749 -18.831 -14.315 1.00 87.94 248 LEU A C 1
ATOM 2033 O O . LEU A 1 248 ? 4.060 -18.917 -15.329 1.00 87.94 248 LEU A O 1
ATOM 2037 N N . PRO A 1 249 ? 6.094 -18.787 -14.393 1.00 87.50 249 PRO A N 1
ATOM 2038 C CA . PRO A 1 249 ? 6.799 -18.709 -15.679 1.00 87.50 249 PRO A CA 1
ATOM 2039 C C . PRO A 1 249 ? 6.503 -19.848 -16.670 1.00 87.50 249 PRO A C 1
ATOM 2041 O O . PRO A 1 249 ? 6.680 -19.671 -17.866 1.00 87.50 249 PRO A O 1
ATOM 2044 N N . HIS A 1 250 ? 6.069 -21.014 -16.184 1.00 92.25 250 HIS A N 1
ATOM 2045 C CA . HIS A 1 250 ? 5.710 -22.177 -17.007 1.00 92.25 250 HIS A CA 1
ATOM 2046 C C . HIS A 1 250 ? 4.198 -22.294 -17.267 1.00 92.25 250 HIS A C 1
ATOM 2048 O O . HIS A 1 250 ? 3.750 -23.265 -17.876 1.00 92.25 250 HIS A O 1
ATOM 2054 N N . GLU A 1 251 ? 3.390 -21.353 -16.777 1.00 87.69 251 GLU A N 1
ATOM 2055 C CA . GLU A 1 251 ? 1.957 -21.327 -17.050 1.00 87.69 251 GLU A CA 1
ATOM 2056 C C . GLU A 1 251 ? 1.687 -20.624 -18.384 1.00 87.69 251 GLU A C 1
ATOM 2058 O O . GLU A 1 251 ? 2.264 -19.583 -18.700 1.00 87.69 251 GLU A O 1
ATOM 2063 N N . CYS A 1 252 ? 0.774 -21.187 -19.177 1.00 77.75 252 CYS A N 1
ATOM 2064 C CA . CYS A 1 252 ? 0.330 -20.553 -20.414 1.00 77.75 252 CYS A CA 1
ATOM 2065 C C . CYS A 1 252 ? -0.325 -19.200 -20.104 1.00 77.75 252 CYS A C 1
ATOM 2067 O O . CYS A 1 252 ? -1.169 -19.110 -19.208 1.00 77.75 252 CYS A O 1
ATOM 2069 N N . HIS A 1 253 ? 0.036 -18.160 -20.861 1.00 64.94 253 HIS A N 1
ATOM 2070 C CA . HIS A 1 253 ? -0.585 -16.843 -20.738 1.00 64.94 253 HIS A CA 1
ATOM 2071 C C . HIS A 1 253 ? -2.074 -16.940 -21.084 1.00 64.94 253 HIS A C 1
ATOM 2073 O O . HIS A 1 253 ? -2.452 -17.112 -22.242 1.00 64.94 253 HIS A O 1
ATOM 2079 N N . THR A 1 254 ? -2.939 -16.840 -20.075 1.00 62.78 254 THR A N 1
ATOM 2080 C CA . THR A 1 254 ? -4.379 -16.706 -20.296 1.00 62.78 254 THR A CA 1
ATOM 2081 C C . THR A 1 254 ? -4.705 -15.243 -20.610 1.00 62.78 254 THR A C 1
ATOM 2083 O O . THR A 1 254 ? -4.358 -14.382 -19.803 1.00 62.78 254 THR A O 1
ATOM 2086 N N . PRO A 1 255 ? -5.411 -14.931 -21.712 1.00 53.50 255 PRO A N 1
ATOM 2087 C CA . PRO A 1 255 ? -5.615 -13.559 -22.206 1.00 53.50 255 PRO A CA 1
ATOM 2088 C C . PRO A 1 255 ? -6.484 -12.643 -21.314 1.00 53.50 255 PRO A C 1
ATOM 2090 O O . PRO A 1 255 ? -6.810 -11.526 -21.709 1.00 53.50 255 PRO A O 1
ATOM 2093 N N . HIS A 1 256 ? -6.887 -13.090 -20.122 1.00 45.50 256 HIS A N 1
ATOM 2094 C CA . HIS A 1 256 ? -7.820 -12.384 -19.231 1.00 45.50 256 HIS A CA 1
ATOM 2095 C C . HIS A 1 256 ? -7.306 -12.232 -17.787 1.00 45.50 256 HIS A C 1
ATOM 2097 O O . HIS A 1 256 ? -8.109 -12.187 -16.856 1.00 45.50 256 HIS A O 1
ATOM 2103 N N . SER A 1 257 ? -5.986 -12.211 -17.574 1.00 38.84 257 SER A N 1
ATOM 2104 C CA . SER A 1 257 ? -5.363 -12.016 -16.246 1.00 38.84 257 SER A CA 1
ATOM 2105 C C . SER A 1 257 ? -4.824 -10.603 -16.052 1.00 38.84 257 SER A C 1
ATOM 2107 O O . SER A 1 257 ? -4.231 -10.077 -17.014 1.00 38.84 257 SER A O 1
#

InterPro domains:
  IPR008380 HAD-superfamily hydrolase, subfamily IG, 5'-nucleotidase [PF05761] (1-252)
  IPR008380 HAD-superfamily hydrolase, subfamily IG, 5'-nucleotidase [PTHR12103] (2-252)
  IPR023214 HAD superfamily [G3DSA:3.40.50.1000] (1-170)
  IPR036412 HAD-like superfamily [SSF56784] (1-253)

pLDDT: mean 79.08, std 21.31, range [28.25, 96.75]